Protein AF-M1ENN2-F1 (afdb_monomer_lite)

Secondary structure (DSSP, 8-state):
-HHHHHHHHHHHHHHHHHHHHHHHHHHHHHHHHH-S-TTHHHHHHHHHHHHHHHHHHHHS-HHHHHHHHHHHHHHGGGGHHHHTTTS-HHHHHHHHHHHHHTS-TTSSHHHHHHHHHHHHHSSSTTSHHHHHHHHHHHHHHHHHHTSTT-SS--HHHHHHHHHHHHHHHH-TTS---HHHHHHHHHHHHHHHHHHHHHHHHH-TT--

Sequence (207 aa):
DDSSKTELLFAALKALKYLFRFIIQSRVLYLRFYGQSEDGDEFNNSIRQLFLAFNMLMDRPLEEAVKIKGAALKYLPSIINDVKLVFDPVELSVLFCKFIQSIPDNQLVRQKLNCMTKIVESNLFRQSECRDVLLPLLIDQLSGQLDDNSSKPDHEASSQLLSNILEVLDRKDVGPTAMHIQLIMERLLRRINRNVIGMSRQSPHIV

Structure (mmCIF, N/CA/C/O backbone):
data_AF-M1ENN2-F1
#
_entry.id   AF-M1ENN2-F1
#
loop_
_atom_site.group_PDB
_atom_site.id
_atom_site.type_symbol
_atom_site.label_atom_id
_atom_site.label_alt_id
_atom_site.label_comp_id
_atom_site.label_asym_id
_atom_site.label_entity_id
_atom_site.label_seq_id
_atom_site.pdbx_PDB_ins_code
_atom_site.Cartn_x
_atom_site.Cartn_y
_atom_site.Cartn_z
_atom_site.occupancy
_atom_site.B_iso_or_equiv
_atom_site.auth_seq_id
_atom_site.auth_comp_id
_atom_site.auth_asym_id
_atom_site.auth_atom_id
_atom_site.pdbx_PDB_model_num
ATOM 1 N N . ASP A 1 1 ? -0.868 32.958 -0.496 1.00 61.09 1 ASP A N 1
ATOM 2 C CA . ASP A 1 1 ? -2.054 32.307 0.088 1.00 61.09 1 ASP A CA 1
ATOM 3 C C . ASP A 1 1 ? -2.202 30.822 -0.282 1.00 61.09 1 ASP A C 1
ATOM 5 O O . ASP A 1 1 ? -2.748 30.062 0.504 1.00 61.09 1 ASP A O 1
ATOM 9 N N . ASP A 1 2 ? -1.654 30.362 -1.418 1.00 64.75 2 ASP A N 1
ATOM 10 C CA . ASP A 1 2 ? -1.634 28.926 -1.785 1.00 64.75 2 ASP A CA 1
ATOM 11 C C . ASP A 1 2 ? -0.376 28.175 -1.277 1.00 64.75 2 ASP A C 1
ATOM 13 O O . ASP A 1 2 ? -0.419 27.008 -0.877 1.00 64.75 2 ASP A O 1
ATOM 17 N N . SER A 1 3 ? 0.752 28.893 -1.173 1.00 72.88 3 SER A N 1
ATOM 18 C CA . SER A 1 3 ? 2.000 28.376 -0.582 1.00 72.88 3 SER A CA 1
ATOM 19 C C . SER A 1 3 ? 1.834 27.998 0.895 1.00 72.88 3 SER A C 1
ATOM 21 O O . SER A 1 3 ? 2.294 26.942 1.318 1.00 72.88 3 SER A O 1
ATOM 23 N N . SER A 1 4 ? 1.112 28.813 1.674 1.00 80.38 4 SER A N 1
ATOM 24 C CA . SER A 1 4 ? 0.859 28.566 3.101 1.00 80.38 4 SER A CA 1
ATOM 25 C C . SER A 1 4 ? -0.003 27.320 3.327 1.00 80.38 4 SER A C 1
ATOM 27 O O . SER A 1 4 ? 0.280 26.525 4.221 1.00 80.38 4 SER A O 1
ATOM 29 N N . LYS A 1 5 ? -1.021 27.096 2.485 1.00 83.44 5 LYS A N 1
ATOM 30 C CA . LYS A 1 5 ? -1.861 25.885 2.529 1.00 83.44 5 LYS A CA 1
ATOM 31 C C . LYS A 1 5 ? -1.063 24.628 2.186 1.00 83.44 5 LYS A C 1
ATOM 33 O O . LYS A 1 5 ? -1.210 23.603 2.849 1.00 83.44 5 LYS A O 1
ATOM 38 N N . THR A 1 6 ? -0.176 24.717 1.198 1.00 84.19 6 THR A N 1
ATOM 39 C CA . THR A 1 6 ? 0.712 23.613 0.806 1.00 84.19 6 THR A CA 1
ATOM 40 C C . THR A 1 6 ? 1.711 23.268 1.916 1.00 84.19 6 THR A C 1
ATOM 42 O O . THR A 1 6 ? 1.951 22.095 2.207 1.00 84.19 6 THR A O 1
ATOM 45 N N . GLU A 1 7 ? 2.267 24.273 2.591 1.00 88.31 7 GLU A N 1
ATOM 46 C CA . GLU A 1 7 ? 3.142 24.078 3.752 1.00 88.31 7 GLU A CA 1
ATOM 47 C C . GLU A 1 7 ? 2.412 23.437 4.932 1.00 88.31 7 GLU A C 1
ATOM 49 O O . GLU A 1 7 ? 2.931 22.490 5.531 1.00 88.31 7 GLU A O 1
ATOM 54 N N . LEU A 1 8 ? 1.189 23.893 5.221 1.00 91.25 8 LEU A N 1
ATOM 55 C CA . LEU A 1 8 ? 0.337 23.308 6.253 1.00 91.25 8 LEU A CA 1
ATOM 56 C C . LEU A 1 8 ? 0.039 21.834 5.949 1.00 91.25 8 LEU A C 1
ATOM 58 O O . LEU A 1 8 ? 0.192 20.981 6.823 1.00 91.25 8 LEU A O 1
ATOM 62 N N . LEU A 1 9 ? -0.321 21.513 4.703 1.00 90.62 9 LEU A N 1
ATOM 63 C CA . LEU A 1 9 ? -0.579 20.139 4.276 1.00 90.62 9 LEU A CA 1
ATOM 64 C C . LEU A 1 9 ? 0.668 19.262 4.429 1.00 90.62 9 LEU A C 1
ATOM 66 O O . LEU A 1 9 ? 0.595 18.148 4.944 1.00 90.62 9 LEU A O 1
ATOM 70 N N . PHE A 1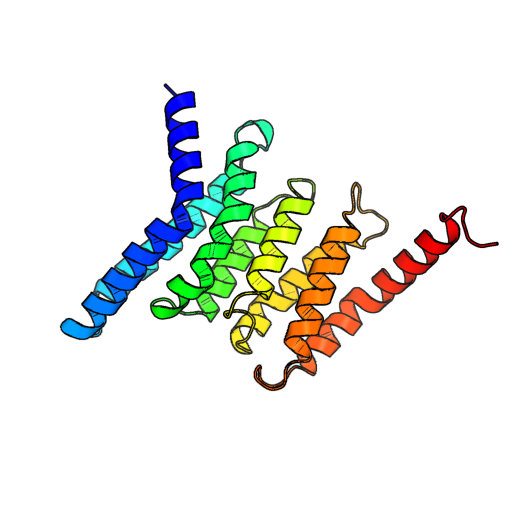 10 ? 1.837 19.767 4.040 1.00 92.62 10 PHE A N 1
ATOM 71 C CA . PHE A 1 10 ? 3.095 19.050 4.227 1.00 92.62 10 PHE A CA 1
ATOM 72 C C . PHE A 1 10 ? 3.404 18.791 5.710 1.00 92.62 10 PHE A C 1
ATOM 74 O O . PHE A 1 10 ? 3.862 17.701 6.064 1.00 92.62 10 PHE A O 1
ATOM 81 N N . ALA A 1 11 ? 3.143 19.766 6.585 1.00 94.19 11 ALA A N 1
ATOM 82 C CA . ALA A 1 11 ? 3.290 19.607 8.029 1.00 94.19 11 ALA A CA 1
ATOM 83 C C . ALA A 1 11 ? 2.299 18.574 8.593 1.00 94.19 11 ALA A C 1
ATOM 85 O O . ALA A 1 11 ? 2.702 17.708 9.372 1.00 94.19 11 ALA A O 1
ATOM 86 N N . ALA A 1 12 ? 1.043 18.596 8.138 1.00 94.06 12 ALA A N 1
ATOM 87 C CA . ALA A 1 12 ? 0.032 17.609 8.508 1.00 94.06 12 ALA A CA 1
ATOM 88 C C . ALA A 1 12 ? 0.446 16.188 8.092 1.00 94.06 12 ALA A C 1
ATOM 90 O O . ALA A 1 12 ? 0.377 15.268 8.903 1.00 94.06 12 ALA A O 1
ATOM 91 N N . LEU A 1 13 ? 0.976 16.007 6.875 1.00 95.81 13 LEU A N 1
ATOM 92 C CA . LEU A 1 13 ? 1.486 14.712 6.407 1.00 95.81 13 LEU A CA 1
ATOM 93 C C . LEU A 1 13 ? 2.676 14.220 7.237 1.00 95.81 13 LEU A C 1
ATOM 95 O O . LEU A 1 13 ? 2.743 13.044 7.583 1.00 95.81 13 LEU A O 1
ATOM 99 N N . LYS A 1 14 ? 3.596 15.108 7.625 1.00 95.12 14 LYS A N 1
ATOM 100 C CA . LYS A 1 14 ? 4.695 14.753 8.540 1.00 95.12 14 LYS A CA 1
ATOM 101 C C . LYS A 1 14 ? 4.195 14.319 9.916 1.00 95.12 14 LYS A C 1
ATOM 103 O O . LYS A 1 14 ? 4.787 13.433 10.530 1.00 95.12 14 LYS A O 1
ATOM 108 N N . ALA A 1 15 ? 3.126 14.947 10.398 1.00 96.56 15 ALA A N 1
ATOM 109 C CA . ALA A 1 15 ? 2.501 14.634 11.674 1.00 96.56 15 ALA A CA 1
ATOM 110 C C . ALA A 1 15 ? 1.516 13.455 11.596 1.00 96.56 15 ALA A C 1
ATOM 112 O O . ALA A 1 15 ? 1.018 13.027 12.636 1.00 96.56 15 ALA A O 1
ATOM 113 N N . LEU A 1 16 ? 1.260 12.905 10.401 1.00 95.25 16 LEU A N 1
ATOM 114 C CA . LEU A 1 16 ? 0.179 11.954 10.140 1.00 95.25 16 LEU A CA 1
ATOM 115 C C . LEU A 1 16 ? 0.210 10.753 11.088 1.00 95.25 16 LEU A C 1
ATOM 117 O O . LEU A 1 16 ? -0.819 10.411 11.655 1.00 95.25 16 LEU A O 1
ATOM 121 N N . LYS A 1 17 ? 1.397 10.188 11.346 1.00 93.81 17 LYS A N 1
ATOM 122 C CA . LYS A 1 17 ? 1.594 9.107 12.325 1.00 93.81 17 LYS A CA 1
ATOM 123 C C . LYS A 1 17 ? 1.036 9.458 13.707 1.00 93.81 17 LYS A C 1
ATOM 125 O O . LYS A 1 17 ? 0.370 8.646 14.334 1.00 93.81 17 LYS A O 1
ATOM 130 N N . TYR A 1 18 ? 1.332 10.657 14.202 1.00 95.81 18 TYR A N 1
ATOM 131 C CA . TYR A 1 18 ? 0.929 11.087 15.541 1.00 95.81 18 TYR A CA 1
ATOM 132 C C . TYR A 1 18 ? -0.554 11.445 15.594 1.00 95.81 18 TYR A C 1
ATOM 134 O O . TYR A 1 18 ? -1.233 11.065 16.546 1.00 95.81 18 TYR A O 1
ATOM 142 N N . LEU A 1 19 ? -1.057 12.113 14.551 1.00 95.88 19 LEU A N 1
ATOM 143 C CA . LEU A 1 19 ? -2.477 12.430 14.411 1.00 95.88 19 LEU A CA 1
ATOM 144 C C . LEU A 1 19 ? -3.312 11.150 14.403 1.00 95.88 19 LEU A C 1
ATOM 146 O O . LEU A 1 19 ? -4.242 11.018 15.193 1.00 95.88 19 LEU A O 1
ATOM 150 N N . PHE A 1 20 ? -2.932 10.173 13.580 1.00 96.19 20 PHE A N 1
ATOM 151 C CA . PHE A 1 20 ? -3.625 8.893 13.520 1.00 96.19 20 PHE A CA 1
ATOM 152 C C . PHE A 1 20 ? -3.508 8.116 14.814 1.00 96.19 20 PHE A C 1
ATOM 154 O O . PHE A 1 20 ? -4.519 7.632 15.307 1.00 96.19 20 PHE A O 1
ATOM 161 N N . ARG A 1 21 ? -2.325 8.061 15.430 1.00 94.88 21 ARG A N 1
ATOM 162 C CA . ARG A 1 21 ? -2.191 7.423 16.738 1.00 94.88 21 ARG A CA 1
ATOM 163 C C . ARG A 1 21 ? -3.178 8.009 17.748 1.00 94.88 21 ARG A C 1
ATOM 165 O O . ARG A 1 21 ? -3.818 7.251 18.462 1.00 94.88 21 ARG A O 1
ATOM 172 N N . PHE A 1 22 ? -3.360 9.326 17.784 1.00 96.38 22 PHE A N 1
ATOM 173 C CA . PHE A 1 22 ? -4.362 9.946 18.651 1.00 96.38 22 PHE A CA 1
ATOM 174 C C . PHE A 1 22 ? -5.804 9.574 18.255 1.00 96.38 22 PHE A C 1
ATOM 176 O O . PHE A 1 22 ? -6.564 9.105 19.102 1.00 96.38 22 PHE A O 1
ATOM 183 N N . ILE A 1 23 ? -6.168 9.724 16.974 1.00 95.88 23 ILE A N 1
ATOM 184 C CA . ILE A 1 23 ? -7.516 9.430 16.448 1.00 95.88 23 ILE A CA 1
ATOM 185 C C . ILE A 1 23 ? -7.916 7.975 16.729 1.00 95.88 23 ILE A C 1
ATOM 187 O O . ILE A 1 23 ? -9.001 7.715 17.247 1.00 95.88 23 ILE A O 1
ATOM 191 N N . ILE A 1 24 ? -7.025 7.026 16.435 1.00 95.94 24 ILE A N 1
ATOM 192 C CA . ILE A 1 24 ? -7.269 5.598 16.634 1.00 95.94 24 ILE A CA 1
ATOM 193 C C . ILE A 1 24 ? -7.406 5.273 18.120 1.00 95.94 24 ILE A C 1
ATOM 195 O O . ILE A 1 24 ? -8.344 4.578 18.496 1.00 95.94 24 ILE A O 1
ATOM 199 N N . GLN A 1 25 ? -6.520 5.778 18.983 1.00 94.75 25 GLN A N 1
ATOM 200 C CA . GLN A 1 25 ? -6.612 5.498 20.421 1.00 94.75 25 GLN A CA 1
ATOM 201 C C . GLN A 1 25 ? -7.898 6.070 21.030 1.00 94.75 25 GLN A C 1
ATOM 203 O O . GLN A 1 25 ? -8.533 5.405 21.847 1.00 94.75 25 GLN A O 1
ATOM 208 N N . SER A 1 26 ? -8.328 7.251 20.577 1.00 94.12 26 SER A N 1
ATOM 209 C CA . SER A 1 26 ? -9.632 7.814 20.940 1.00 94.12 26 SER A CA 1
ATOM 210 C C . SER A 1 26 ? -10.780 6.888 20.519 1.00 94.12 26 SER A C 1
ATOM 212 O O . SER A 1 26 ? -11.647 6.566 21.333 1.00 94.12 26 SER A O 1
ATOM 214 N N . ARG A 1 27 ? -10.750 6.364 19.285 1.00 93.25 27 ARG A N 1
ATOM 215 C CA . ARG A 1 27 ? -11.771 5.427 18.789 1.00 93.25 27 ARG A CA 1
ATOM 216 C C . ARG A 1 27 ? -11.788 4.105 19.559 1.00 93.25 27 ARG A C 1
ATOM 218 O O . ARG A 1 27 ? -12.865 3.638 19.918 1.00 93.25 27 ARG A O 1
ATOM 225 N N . VAL A 1 28 ? -10.624 3.519 19.844 1.00 92.12 28 VAL A N 1
ATOM 226 C CA . VAL A 1 28 ? -10.505 2.295 20.659 1.00 92.12 28 VAL A CA 1
ATOM 227 C C . VAL A 1 28 ? -11.119 2.514 22.041 1.00 92.12 28 VAL A C 1
ATOM 229 O O . VAL A 1 28 ? -11.877 1.673 22.523 1.00 92.12 28 VAL A O 1
ATOM 232 N N . LEU A 1 29 ? -10.822 3.653 22.672 1.00 92.06 29 LEU A N 1
ATOM 233 C CA . LEU A 1 29 ? -11.363 3.991 23.984 1.00 92.06 29 LEU A CA 1
ATOM 234 C C . LEU A 1 29 ? -12.885 4.166 23.938 1.00 92.06 29 LEU A C 1
ATOM 236 O O . LEU A 1 29 ? -13.583 3.623 24.790 1.00 92.06 29 LEU A O 1
ATOM 240 N N . TYR A 1 30 ? -13.397 4.869 22.928 1.00 90.38 30 TYR A N 1
ATOM 241 C CA . TYR A 1 30 ? -14.832 5.041 22.713 1.00 90.38 30 TYR A CA 1
ATOM 242 C C . TYR A 1 30 ? -15.550 3.688 22.584 1.00 90.38 30 TYR A C 1
ATOM 244 O O . TYR A 1 30 ? -16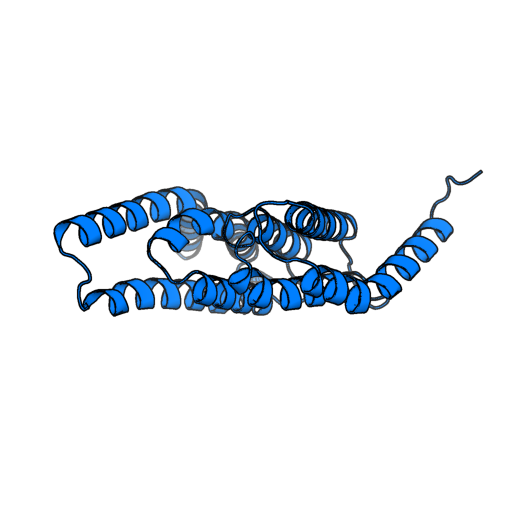.496 3.428 23.325 1.00 90.38 30 TYR A O 1
ATOM 252 N N . LEU A 1 31 ? -15.053 2.789 21.726 1.00 88.44 31 LEU A N 1
ATOM 253 C CA . LEU A 1 31 ? -15.632 1.451 21.540 1.00 88.44 31 LEU A CA 1
ATOM 254 C C . LEU A 1 31 ? -15.607 0.622 22.831 1.00 88.44 31 LEU A C 1
ATOM 256 O O . LEU A 1 31 ? -16.529 -0.148 23.092 1.00 88.44 31 LEU A O 1
ATOM 260 N N . ARG A 1 32 ? -14.575 0.794 23.666 1.00 88.56 32 ARG A N 1
ATOM 261 C CA . ARG A 1 32 ? -14.468 0.105 24.957 1.00 88.56 32 ARG A CA 1
ATOM 262 C C . ARG A 1 32 ? -15.547 0.533 25.955 1.00 88.56 32 ARG A C 1
ATOM 264 O O . ARG A 1 32 ? -15.959 -0.297 26.759 1.00 88.56 32 ARG A O 1
ATOM 271 N N . PHE A 1 33 ? -15.970 1.797 25.937 1.00 86.44 33 PHE A N 1
ATOM 272 C CA . PHE A 1 33 ? -16.968 2.319 26.879 1.00 86.44 33 PHE A CA 1
ATOM 273 C C . PHE A 1 33 ? -18.405 2.235 26.361 1.00 86.44 33 PHE A C 1
ATOM 275 O O . PHE A 1 33 ? -19.306 1.981 27.155 1.00 86.44 33 PHE A O 1
ATOM 282 N N . TYR A 1 34 ? -18.620 2.436 25.059 1.00 83.31 34 TYR A N 1
ATOM 283 C CA . TYR A 1 34 ? -19.958 2.553 24.466 1.00 83.31 34 TYR A CA 1
ATOM 284 C C . TYR A 1 34 ? -20.368 1.347 23.604 1.00 83.31 34 TYR A C 1
ATOM 286 O O . TYR A 1 34 ? -21.513 1.274 23.169 1.00 83.31 34 TYR A O 1
ATOM 294 N N . GLY A 1 35 ? -19.474 0.374 23.386 1.00 77.25 35 GLY A N 1
ATOM 295 C CA . GLY A 1 35 ? -19.734 -0.795 22.540 1.00 77.25 35 GLY A CA 1
ATOM 296 C C . GLY A 1 35 ? -19.649 -0.488 21.040 1.00 77.25 35 GLY A C 1
ATOM 297 O O . GLY A 1 35 ? -19.111 0.540 20.626 1.00 77.25 35 GLY A O 1
ATOM 298 N N . GLN A 1 36 ? -20.150 -1.407 20.206 1.00 68.00 36 GLN A N 1
ATOM 299 C CA . GLN A 1 36 ? -20.303 -1.161 18.769 1.00 68.00 36 GLN A CA 1
ATOM 300 C C . GLN A 1 36 ? -21.469 -0.184 18.561 1.00 68.00 36 GLN A C 1
ATOM 302 O O . GLN A 1 36 ? -22.627 -0.586 18.628 1.00 68.00 36 GLN A O 1
ATOM 307 N N . SER A 1 37 ? -21.163 1.100 18.364 1.00 63.97 37 SER A N 1
ATOM 308 C CA . SER A 1 37 ? -22.168 2.109 18.010 1.00 63.97 37 SER A CA 1
ATOM 309 C C . SER A 1 37 ? -22.571 2.009 16.535 1.00 63.97 37 SER A C 1
ATOM 311 O O . SER A 1 37 ? -21.775 1.559 15.704 1.00 63.97 37 SER A O 1
ATOM 313 N N . GLU A 1 38 ? -23.776 2.482 16.197 1.00 62.47 38 GLU A N 1
ATOM 314 C CA . GLU A 1 38 ? -24.224 2.667 14.803 1.00 62.47 38 GLU A CA 1
ATOM 315 C C . GLU A 1 38 ? -23.262 3.589 14.018 1.00 62.47 38 GLU A C 1
ATOM 317 O O . GLU A 1 38 ? -23.018 3.377 12.831 1.00 62.47 38 GLU A O 1
ATOM 322 N N . ASP A 1 39 ? -22.585 4.519 14.705 1.00 66.31 39 ASP A N 1
ATOM 323 C CA . ASP A 1 39 ? -21.577 5.432 14.136 1.00 66.31 39 ASP A CA 1
ATOM 324 C C . ASP A 1 39 ? -20.282 4.734 13.667 1.00 66.31 39 ASP A C 1
ATOM 326 O O . ASP A 1 39 ? -19.350 5.384 13.181 1.00 66.31 39 ASP A O 1
ATOM 330 N N . GLY A 1 40 ? -20.168 3.408 13.832 1.00 68.88 40 GLY A N 1
ATOM 331 C CA . GLY A 1 40 ? -19.110 2.606 13.209 1.00 68.88 40 GLY A CA 1
ATOM 332 C C . GLY A 1 40 ? -18.972 2.875 11.717 1.00 68.88 40 GLY A C 1
ATOM 333 O O . GLY A 1 40 ? -17.850 3.006 11.220 1.00 68.88 40 GLY A O 1
ATOM 334 N N . ASP A 1 41 ? -20.097 3.057 11.034 1.00 79.94 41 ASP A N 1
ATOM 335 C CA . ASP A 1 41 ? -20.101 3.340 9.606 1.00 79.94 41 ASP A CA 1
ATOM 336 C C . ASP A 1 41 ? -19.590 4.744 9.269 1.00 79.94 41 ASP A C 1
ATOM 338 O O . ASP A 1 41 ? -18.872 4.900 8.282 1.00 79.94 41 ASP A O 1
ATOM 342 N N . GLU A 1 42 ? -19.853 5.756 10.101 1.00 90.75 42 GLU A N 1
ATOM 343 C CA . GLU A 1 42 ? -19.388 7.126 9.850 1.00 90.75 42 GLU A CA 1
ATOM 344 C C . GLU A 1 42 ? -17.871 7.262 10.042 1.00 90.75 42 GLU A C 1
ATOM 346 O O . GLU A 1 42 ? -17.177 7.857 9.205 1.00 90.75 42 GLU A O 1
ATOM 351 N N . PHE A 1 43 ? -17.326 6.654 11.103 1.00 92.00 43 PHE A N 1
ATOM 352 C CA . PHE A 1 43 ? -15.877 6.621 11.315 1.00 92.00 43 PHE A CA 1
ATOM 353 C C . PHE A 1 43 ? -15.176 5.897 10.160 1.00 92.00 43 PHE A C 1
ATOM 355 O O . PHE A 1 43 ? -14.222 6.419 9.576 1.00 92.00 43 PHE A O 1
ATOM 362 N N . ASN A 1 44 ? -15.682 4.720 9.783 1.00 93.38 44 ASN A N 1
ATOM 363 C CA . ASN A 1 44 ? -15.129 3.952 8.674 1.00 93.38 44 ASN A CA 1
ATOM 364 C C . ASN A 1 44 ? -15.255 4.716 7.348 1.00 93.38 44 ASN A C 1
ATOM 366 O O . ASN A 1 44 ? -14.303 4.764 6.568 1.00 93.38 44 ASN A O 1
ATOM 370 N N . ASN A 1 45 ? -16.381 5.391 7.106 1.00 95.50 45 ASN A N 1
ATOM 371 C CA . ASN A 1 45 ? -16.553 6.248 5.939 1.00 95.50 45 ASN A CA 1
ATOM 372 C C . ASN A 1 45 ? -15.541 7.402 5.924 1.00 95.50 45 ASN A C 1
ATOM 374 O O . ASN A 1 45 ? -14.963 7.677 4.879 1.00 95.50 45 ASN A O 1
ATOM 378 N N . SER A 1 46 ? -15.231 8.016 7.066 1.00 96.50 46 SER A N 1
ATOM 379 C CA . SER A 1 46 ? -14.207 9.068 7.150 1.00 96.50 46 SER A CA 1
ATOM 380 C C . SER A 1 46 ? -12.817 8.566 6.739 1.00 96.50 46 SER A C 1
ATOM 382 O O . SER A 1 46 ? -12.099 9.251 6.007 1.00 96.50 46 SER A O 1
ATOM 384 N N . ILE A 1 47 ? -12.448 7.340 7.135 1.00 96.75 47 ILE A N 1
ATOM 385 C CA . ILE A 1 47 ? -11.209 6.691 6.675 1.00 96.75 47 ILE A CA 1
ATOM 386 C C . ILE A 1 47 ? -11.248 6.460 5.159 1.00 96.75 47 ILE A C 1
ATOM 388 O O . ILE A 1 47 ? -10.290 6.802 4.463 1.00 96.75 47 ILE A O 1
ATOM 392 N N . ARG A 1 48 ? -12.362 5.948 4.620 1.00 97.75 48 ARG A N 1
ATOM 393 C CA . ARG A 1 48 ? -12.535 5.747 3.169 1.00 97.75 48 ARG A CA 1
ATOM 394 C C . ARG A 1 48 ? -12.397 7.059 2.398 1.00 97.75 48 ARG A C 1
ATOM 396 O O . ARG A 1 48 ? -11.651 7.110 1.422 1.00 97.75 48 ARG A O 1
ATOM 403 N N . GLN A 1 49 ? -13.053 8.126 2.855 1.00 97.94 49 GLN A N 1
ATOM 404 C CA . GLN A 1 49 ? -12.971 9.454 2.242 1.00 97.94 49 GLN A CA 1
ATOM 405 C C . GLN A 1 49 ? -11.549 10.016 2.273 1.00 97.94 49 GLN A C 1
ATOM 407 O O . GLN A 1 49 ? -11.112 10.625 1.298 1.00 97.94 49 GLN A O 1
ATOM 412 N N . LEU A 1 50 ? -10.784 9.761 3.339 1.00 97.00 50 LEU A N 1
ATOM 413 C CA . LEU A 1 50 ? -9.379 10.156 3.382 1.00 97.00 50 LEU A CA 1
ATOM 414 C C . LEU A 1 50 ? -8.556 9.457 2.290 1.00 97.00 50 LEU A C 1
ATOM 416 O O . LEU A 1 50 ? -7.784 10.117 1.593 1.00 97.00 50 LEU A O 1
ATOM 420 N N . PHE A 1 51 ? -8.720 8.144 2.112 1.00 98.12 51 PHE A N 1
ATOM 421 C CA . PHE A 1 51 ? -8.039 7.422 1.032 1.00 98.12 51 PHE A CA 1
ATOM 422 C C . PHE A 1 51 ? -8.483 7.914 -0.348 1.00 98.12 51 PHE A C 1
ATOM 424 O O . PHE A 1 51 ? -7.641 8.096 -1.222 1.00 98.12 51 PHE A O 1
ATOM 431 N N . LEU A 1 52 ? -9.770 8.218 -0.539 1.00 97.62 52 LEU A N 1
ATOM 432 C CA . LEU A 1 52 ? -10.247 8.841 -1.777 1.00 97.62 52 LEU A CA 1
ATOM 433 C C . LEU A 1 52 ? -9.571 10.195 -2.027 1.00 97.62 52 LEU A C 1
ATOM 435 O O . LEU A 1 52 ? -9.112 10.444 -3.140 1.00 97.62 52 LEU A O 1
ATOM 439 N N . ALA A 1 53 ? -9.424 11.039 -1.004 1.00 96.75 53 ALA A N 1
ATOM 440 C CA . ALA A 1 53 ? -8.720 12.314 -1.127 1.00 96.75 53 ALA A CA 1
ATOM 441 C C . ALA A 1 53 ? -7.238 12.129 -1.508 1.00 96.75 53 ALA A C 1
ATOM 443 O O . ALA A 1 53 ? -6.714 12.887 -2.325 1.00 96.75 53 ALA A O 1
ATOM 444 N N . PHE A 1 54 ? -6.569 11.101 -0.974 1.00 96.88 54 PHE A N 1
ATOM 445 C CA . PHE A 1 54 ? -5.213 10.737 -1.390 1.00 96.88 54 PHE A CA 1
ATOM 446 C C . PHE A 1 54 ? -5.148 10.260 -2.843 1.00 96.88 54 PHE A C 1
ATOM 448 O O . PHE A 1 54 ? -4.233 10.663 -3.558 1.00 96.88 54 PHE A O 1
ATOM 455 N N . ASN A 1 55 ? -6.114 9.464 -3.299 1.00 96.38 55 ASN A N 1
ATOM 456 C CA . ASN A 1 55 ? -6.167 9.011 -4.691 1.00 96.38 55 ASN A CA 1
ATOM 457 C C . ASN A 1 55 ? -6.335 10.205 -5.641 1.00 96.38 55 ASN A C 1
ATOM 459 O O . ASN A 1 55 ? -5.578 10.349 -6.596 1.00 96.38 55 ASN A O 1
ATOM 463 N N . MET A 1 56 ? -7.255 11.121 -5.316 1.00 94.19 56 MET A N 1
ATOM 464 C CA . MET A 1 56 ? -7.457 12.359 -6.076 1.00 94.19 56 MET A CA 1
ATOM 465 C C . MET A 1 56 ? -6.217 13.258 -6.073 1.00 94.19 56 MET A C 1
ATOM 467 O O . MET A 1 56 ? -5.967 13.959 -7.047 1.00 94.19 56 MET A O 1
ATOM 471 N N . LEU A 1 57 ? -5.433 13.267 -4.989 1.00 93.12 57 LEU A N 1
ATOM 472 C CA . LEU A 1 57 ? -4.150 13.971 -4.938 1.00 93.12 57 LEU A CA 1
ATOM 473 C C . LEU A 1 57 ? -3.124 13.322 -5.878 1.00 93.12 57 LEU A C 1
ATOM 475 O O . LEU A 1 57 ? -2.390 14.046 -6.547 1.00 93.12 57 LEU A O 1
ATOM 479 N N . MET A 1 58 ? -3.047 11.989 -5.915 1.00 93.44 58 MET A N 1
ATOM 480 C CA . MET A 1 58 ? -2.073 11.259 -6.735 1.00 93.44 58 MET A CA 1
ATOM 481 C C . MET A 1 58 ? -2.355 11.345 -8.233 1.00 93.44 58 MET A C 1
ATOM 483 O O . MET A 1 58 ? -1.393 11.392 -8.999 1.00 93.44 58 MET A O 1
ATOM 487 N N . ASP A 1 59 ? -3.620 11.479 -8.624 1.00 89.25 59 ASP A N 1
ATOM 488 C CA . ASP A 1 59 ? -4.058 11.574 -10.022 1.00 89.25 59 ASP A CA 1
ATOM 489 C C . ASP A 1 59 ? -3.764 12.940 -10.687 1.00 89.25 59 ASP A C 1
ATOM 491 O O . ASP A 1 59 ? -3.715 13.055 -11.908 1.00 89.25 59 ASP A O 1
ATOM 495 N N . ARG A 1 60 ? -3.501 14.000 -9.905 1.00 87.25 60 ARG A N 1
ATOM 496 C CA . ARG A 1 60 ? -3.180 15.341 -10.451 1.00 87.25 60 ARG A CA 1
ATOM 497 C C . ARG A 1 60 ? -1.889 15.352 -11.289 1.00 87.25 60 ARG A C 1
ATOM 499 O O . ARG A 1 60 ? -1.051 14.470 -11.113 1.00 87.25 60 ARG A O 1
ATOM 506 N N . PRO A 1 61 ? -1.624 16.365 -12.129 1.00 85.44 61 PRO A N 1
ATOM 507 C CA . PRO A 1 61 ? -0.305 16.549 -12.738 1.00 85.44 61 PRO A CA 1
ATOM 508 C C . PRO A 1 61 ? 0.827 16.573 -11.696 1.00 85.44 61 PRO A C 1
ATOM 510 O O . PRO A 1 61 ? 0.643 16.996 -10.550 1.00 85.44 61 PRO A O 1
ATOM 513 N N . LEU A 1 62 ? 2.008 16.063 -12.060 1.00 80.94 62 LEU A N 1
ATOM 514 C CA . LEU A 1 62 ? 3.118 15.904 -11.114 1.00 80.94 62 LEU A CA 1
ATOM 515 C C . LEU A 1 62 ? 3.609 17.266 -10.620 1.00 80.94 62 LEU A C 1
ATOM 517 O O . LEU A 1 62 ? 3.795 17.459 -9.417 1.00 80.94 62 LEU A O 1
ATOM 521 N N . GLU A 1 63 ? 3.771 18.200 -11.551 1.00 82.94 63 GLU A N 1
ATOM 522 C CA . GLU A 1 63 ? 4.309 19.548 -11.376 1.00 82.94 63 GLU A CA 1
ATOM 523 C C . GLU A 1 63 ? 3.546 20.347 -10.313 1.00 82.94 63 GLU A C 1
ATOM 525 O O . GLU A 1 63 ? 4.147 21.133 -9.584 1.00 82.94 63 GLU A O 1
ATOM 530 N N . GLU A 1 64 ? 2.245 20.094 -10.166 1.00 79.00 64 GLU A N 1
ATOM 531 C CA . GLU A 1 64 ? 1.378 20.798 -9.220 1.00 79.00 64 GLU A CA 1
ATOM 532 C C . GLU A 1 64 ? 1.630 20.405 -7.757 1.00 79.00 64 GLU A C 1
ATOM 534 O O . GLU A 1 64 ? 1.363 21.191 -6.848 1.00 79.00 64 GLU A O 1
ATOM 539 N N . ALA A 1 65 ? 2.121 19.187 -7.493 1.00 84.31 65 ALA A N 1
ATOM 540 C CA . ALA A 1 65 ? 2.110 18.633 -6.137 1.00 84.31 65 ALA A CA 1
ATOM 541 C C . ALA A 1 65 ? 3.276 17.688 -5.794 1.00 84.31 65 ALA A C 1
ATOM 543 O O . ALA A 1 65 ? 3.176 16.957 -4.807 1.00 84.31 65 ALA A O 1
ATOM 544 N N . VAL A 1 66 ? 4.396 17.706 -6.535 1.00 90.62 66 VAL A N 1
ATOM 545 C CA . VAL A 1 66 ? 5.547 16.781 -6.364 1.00 90.62 66 VAL A CA 1
ATOM 546 C C . VAL A 1 66 ? 5.901 16.526 -4.895 1.00 90.62 66 VAL A C 1
ATOM 548 O O . VAL A 1 66 ? 5.959 15.382 -4.436 1.00 90.62 66 VAL A O 1
ATOM 551 N N . LYS A 1 67 ? 6.119 17.606 -4.133 1.00 91.56 67 LYS A N 1
ATOM 552 C CA . LYS A 1 67 ? 6.551 17.547 -2.730 1.00 91.56 67 LYS A CA 1
ATOM 553 C C . LYS A 1 67 ? 5.495 16.906 -1.828 1.00 91.56 67 LYS A C 1
ATOM 555 O O . LYS A 1 67 ? 5.841 16.137 -0.932 1.00 91.56 67 LYS A O 1
ATOM 560 N N . ILE A 1 68 ? 4.222 17.214 -2.062 1.00 93.31 68 ILE A N 1
ATOM 561 C CA . ILE A 1 68 ? 3.095 16.708 -1.273 1.00 93.31 68 ILE A CA 1
ATOM 562 C C . ILE A 1 68 ? 2.818 15.246 -1.608 1.00 93.31 68 ILE A C 1
ATOM 564 O O . ILE A 1 68 ? 2.698 14.437 -0.691 1.00 93.31 68 ILE A O 1
ATOM 568 N N . LYS A 1 69 ? 2.813 14.875 -2.893 1.00 94.81 69 LYS A N 1
ATOM 569 C CA . LYS A 1 69 ? 2.686 13.477 -3.325 1.00 94.81 69 LYS A CA 1
ATOM 570 C C . LYS A 1 69 ? 3.806 12.610 -2.748 1.00 94.81 69 LYS A C 1
ATOM 572 O O . LYS A 1 69 ? 3.548 11.568 -2.149 1.00 94.81 69 LYS A O 1
ATOM 577 N N . GLY A 1 70 ? 5.056 13.076 -2.827 1.00 95.56 70 GLY A N 1
ATOM 578 C CA . GLY A 1 70 ? 6.192 12.379 -2.218 1.00 95.56 70 GLY A CA 1
ATOM 579 C C . GLY A 1 70 ? 6.052 12.218 -0.698 1.00 95.56 70 GLY A C 1
ATOM 580 O O . GLY A 1 70 ? 6.372 11.162 -0.153 1.00 95.56 70 GLY A O 1
ATOM 581 N N . ALA A 1 71 ? 5.532 13.235 -0.003 1.00 96.00 71 ALA A N 1
ATOM 582 C CA . ALA A 1 71 ? 5.257 13.159 1.431 1.00 96.00 71 ALA A CA 1
ATOM 583 C C . ALA A 1 71 ? 4.131 12.171 1.758 1.00 96.00 71 ALA A C 1
ATOM 585 O O . ALA A 1 71 ? 4.271 11.388 2.694 1.00 96.00 71 ALA A O 1
ATOM 586 N N . ALA A 1 72 ? 3.050 12.164 0.980 1.00 97.00 72 ALA A N 1
ATOM 587 C CA . ALA A 1 72 ? 1.948 11.227 1.153 1.00 97.00 72 ALA A CA 1
ATOM 588 C C . ALA A 1 72 ? 2.434 9.774 1.026 1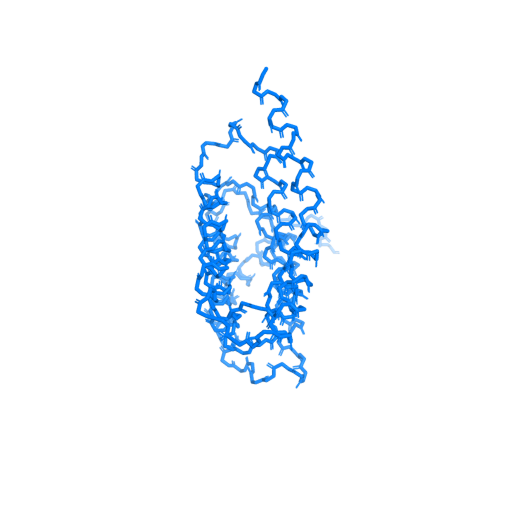.00 97.00 72 ALA A C 1
ATOM 590 O O . ALA A 1 72 ? 2.194 8.981 1.931 1.00 97.00 72 ALA A O 1
ATOM 591 N N . LEU A 1 73 ? 3.227 9.453 -0.005 1.00 97.31 73 LEU A N 1
ATOM 592 C CA . LEU A 1 73 ? 3.828 8.119 -0.163 1.00 97.31 73 LEU A CA 1
ATOM 593 C C . LEU A 1 73 ? 4.748 7.731 0.995 1.00 97.31 73 LEU A C 1
ATOM 595 O O . LEU A 1 73 ? 4.800 6.571 1.394 1.00 97.31 73 LEU A O 1
ATOM 599 N N . LYS A 1 74 ? 5.477 8.701 1.549 1.00 97.50 74 LYS A N 1
ATOM 600 C CA . LYS A 1 74 ? 6.399 8.463 2.660 1.00 97.50 74 LYS A CA 1
ATOM 601 C C . LYS A 1 74 ? 5.678 8.228 3.987 1.00 97.50 74 LYS A C 1
ATOM 603 O O . LYS A 1 74 ? 6.115 7.389 4.773 1.00 97.50 74 LYS A O 1
ATOM 608 N N . TYR A 1 75 ? 4.639 9.008 4.277 1.00 97.81 75 TYR A N 1
ATOM 609 C CA . TYR A 1 75 ? 4.041 9.061 5.611 1.00 97.81 75 TYR A CA 1
ATOM 610 C C . TYR A 1 75 ? 2.747 8.256 5.736 1.00 97.81 75 TYR A C 1
ATOM 612 O O . TYR A 1 75 ? 2.473 7.763 6.829 1.00 97.81 75 TYR A O 1
ATOM 620 N N . LEU A 1 76 ? 1.984 8.049 4.659 1.00 98.00 76 LEU A N 1
ATOM 621 C CA . LEU A 1 76 ? 0.730 7.292 4.721 1.00 98.00 76 LEU A CA 1
ATOM 622 C C . LEU A 1 76 ? 0.921 5.835 5.182 1.00 98.00 76 LEU A C 1
ATOM 624 O O . LEU A 1 76 ? 0.171 5.404 6.046 1.00 98.00 76 LEU A O 1
ATOM 628 N N . PRO A 1 77 ? 1.946 5.072 4.765 1.00 97.88 77 PRO A N 1
ATOM 629 C CA . PRO A 1 77 ? 2.123 3.708 5.276 1.00 97.88 77 PRO A CA 1
ATOM 630 C C . PRO A 1 77 ? 2.352 3.625 6.793 1.00 97.88 77 PRO A C 1
ATOM 632 O O . PRO A 1 77 ? 2.136 2.583 7.407 1.00 97.88 77 PRO A O 1
ATOM 635 N N . SER A 1 78 ? 2.775 4.721 7.433 1.00 97.12 78 SER A N 1
ATOM 636 C CA . SER A 1 78 ? 3.087 4.720 8.866 1.00 97.12 78 SER A CA 1
ATOM 637 C C . SER A 1 78 ? 1.867 4.552 9.777 1.00 97.12 78 SER A C 1
ATOM 639 O O . SER A 1 78 ? 2.051 4.201 10.941 1.00 97.12 78 SER A O 1
ATOM 641 N N . ILE A 1 79 ? 0.648 4.766 9.263 1.00 97.62 79 ILE A N 1
ATOM 642 C CA . ILE A 1 79 ? -0.593 4.664 10.049 1.00 97.62 79 ILE A CA 1
ATOM 643 C C . ILE A 1 79 ? -1.217 3.265 10.018 1.00 97.62 79 ILE A C 1
ATOM 645 O O . ILE A 1 79 ? -2.130 2.996 10.791 1.00 97.62 79 ILE A O 1
ATOM 649 N N . ILE A 1 80 ? -0.736 2.365 9.150 1.00 98.00 80 ILE A N 1
ATOM 650 C CA . ILE A 1 80 ? -1.359 1.056 8.877 1.00 98.00 80 ILE A CA 1
ATOM 651 C C . ILE A 1 80 ? -1.621 0.261 10.158 1.00 98.00 80 ILE A C 1
ATOM 653 O O . ILE A 1 80 ? -2.722 -0.242 10.378 1.00 98.00 80 ILE A O 1
ATOM 657 N N . ASN A 1 81 ? -0.596 0.153 11.007 1.00 96.88 81 ASN A N 1
ATOM 658 C CA . ASN A 1 81 ? -0.658 -0.658 12.221 1.00 96.88 81 ASN A CA 1
ATOM 659 C C . ASN A 1 81 ? -1.641 -0.105 13.257 1.00 96.88 81 ASN A C 1
ATOM 661 O O . ASN A 1 81 ? -2.173 -0.894 14.032 1.00 96.88 81 ASN A O 1
ATOM 665 N N . ASP A 1 82 ? -1.867 1.210 13.263 1.00 96.31 82 ASP A N 1
ATOM 666 C CA . ASP A 1 82 ? -2.853 1.841 14.134 1.00 96.31 82 ASP A CA 1
ATOM 667 C C . ASP A 1 82 ? -4.258 1.674 13.533 1.00 96.31 82 ASP A C 1
ATOM 669 O O . ASP A 1 82 ? -5.156 1.169 14.198 1.00 96.31 82 ASP A O 1
ATOM 673 N N . VAL A 1 83 ? -4.453 2.016 12.253 1.00 96.75 83 VAL A N 1
ATOM 674 C CA . VAL A 1 83 ? -5.776 1.977 11.596 1.00 96.75 83 VAL A CA 1
ATOM 675 C C . VAL A 1 83 ? -6.411 0.590 11.662 1.00 96.75 83 VAL A C 1
ATOM 677 O O . VAL A 1 83 ? -7.594 0.478 11.978 1.00 96.75 83 VAL A O 1
ATOM 680 N N . LYS A 1 84 ? -5.630 -0.477 11.457 1.00 95.00 84 LYS A N 1
ATOM 681 C CA . LYS A 1 84 ? -6.149 -1.853 11.495 1.00 95.00 84 LYS A CA 1
ATOM 682 C C . LYS A 1 84 ? -6.718 -2.292 12.853 1.00 95.00 84 LYS A C 1
ATOM 684 O O . LYS A 1 84 ? -7.285 -3.372 12.945 1.00 95.00 84 LYS A O 1
ATOM 689 N N . LEU A 1 85 ? -6.514 -1.517 13.923 1.00 93.69 85 LEU A N 1
ATOM 690 C CA . LEU A 1 85 ? -7.085 -1.813 15.243 1.00 93.69 85 LEU A CA 1
ATOM 691 C C . LEU A 1 85 ? -8.589 -1.526 15.307 1.00 93.69 85 LEU A C 1
ATOM 693 O O . LEU A 1 85 ? -9.264 -2.041 16.192 1.00 93.69 85 LEU A O 1
ATOM 697 N N . VAL A 1 86 ? -9.098 -0.676 14.412 1.00 93.44 86 VAL A N 1
ATOM 698 C CA . VAL A 1 86 ? -10.489 -0.189 14.431 1.00 93.44 86 VAL A CA 1
ATOM 699 C C . VAL A 1 86 ? -11.154 -0.208 13.054 1.00 93.44 86 VAL A C 1
ATOM 701 O O . VAL A 1 86 ? -12.292 0.233 12.932 1.00 93.44 86 VAL A O 1
ATOM 704 N N . PHE A 1 87 ? -10.454 -0.686 12.026 1.00 95.00 87 PHE A N 1
ATOM 705 C CA . PHE A 1 87 ? -10.913 -0.732 10.641 1.00 95.00 87 PHE A CA 1
ATOM 706 C C . PHE A 1 87 ? -10.627 -2.115 10.049 1.00 95.00 87 PHE A C 1
ATOM 708 O O . PHE A 1 87 ? -9.623 -2.737 10.412 1.00 95.00 87 PHE A O 1
ATOM 715 N N . ASP A 1 88 ? -11.485 -2.582 9.140 1.00 96.19 88 ASP A N 1
ATOM 716 C CA . ASP A 1 88 ? -11.336 -3.901 8.526 1.00 96.19 88 ASP A CA 1
ATOM 717 C C . ASP A 1 88 ? -10.007 -4.003 7.746 1.00 96.19 88 ASP A C 1
ATOM 719 O O . ASP A 1 88 ? -9.731 -3.182 6.865 1.00 96.19 88 ASP A O 1
ATOM 723 N N . PRO A 1 89 ? -9.138 -4.975 8.067 1.00 97.88 89 PRO A N 1
ATOM 724 C CA . PRO A 1 89 ? -7.805 -5.036 7.481 1.00 97.88 89 PRO A CA 1
ATOM 725 C C . PRO A 1 89 ? -7.818 -5.448 5.996 1.00 97.88 89 PRO A C 1
ATOM 727 O O . PRO A 1 89 ? -6.950 -5.015 5.229 1.00 97.88 89 PRO A O 1
ATOM 730 N N . VAL A 1 90 ? -8.810 -6.225 5.550 1.00 98.38 90 VAL A N 1
ATOM 731 C CA . VAL A 1 90 ? -8.950 -6.606 4.136 1.00 98.38 90 VAL A CA 1
ATOM 732 C C . VAL A 1 90 ? -9.394 -5.392 3.321 1.00 98.38 90 VAL A C 1
ATOM 734 O O . VAL A 1 90 ? -8.807 -5.083 2.284 1.00 98.38 90 VAL A O 1
ATOM 737 N N . GLU A 1 91 ? -10.352 -4.622 3.823 1.00 98.31 91 GLU A N 1
ATOM 738 C CA . GLU A 1 91 ? -10.765 -3.364 3.219 1.00 98.31 91 GLU A CA 1
ATOM 739 C C . GLU A 1 91 ? -9.618 -2.344 3.205 1.00 98.31 91 GLU A C 1
ATOM 741 O O . GLU A 1 91 ? -9.378 -1.700 2.182 1.00 98.31 91 GLU A O 1
ATOM 746 N N . LEU A 1 92 ? -8.843 -2.239 4.290 1.00 98.56 92 LEU A N 1
ATOM 747 C CA . LEU A 1 92 ? -7.652 -1.387 4.327 1.00 98.56 92 LEU A CA 1
ATOM 748 C C . LEU A 1 92 ? -6.654 -1.776 3.229 1.00 98.56 92 LEU A C 1
ATOM 750 O O . LEU A 1 92 ? -6.085 -0.906 2.567 1.00 98.56 92 LEU A O 1
ATOM 754 N N . SER A 1 93 ? -6.479 -3.077 2.997 1.00 98.75 93 SER A N 1
ATOM 755 C CA . SER A 1 93 ? -5.643 -3.607 1.917 1.00 98.75 93 SER A CA 1
ATOM 756 C C . SER A 1 93 ? -6.143 -3.162 0.538 1.00 98.75 93 SER A C 1
ATOM 758 O O . SER A 1 93 ? -5.346 -2.715 -0.289 1.00 98.75 93 SER A O 1
ATOM 760 N N . VAL A 1 94 ? -7.460 -3.187 0.304 1.00 98.69 94 VAL A N 1
ATOM 761 C CA . VAL A 1 94 ? -8.083 -2.678 -0.933 1.00 98.69 94 VAL A CA 1
ATOM 762 C C . VAL A 1 94 ? -7.862 -1.171 -1.095 1.00 98.69 94 VAL A C 1
ATOM 764 O O . VAL A 1 94 ? -7.558 -0.709 -2.197 1.00 98.69 94 VAL A O 1
ATOM 767 N N . LEU A 1 95 ? -7.983 -0.389 -0.017 1.00 98.69 95 LEU A N 1
ATOM 768 C CA . LEU A 1 95 ? -7.746 1.058 -0.049 1.00 98.69 95 LEU A CA 1
ATOM 769 C C . LEU A 1 95 ? -6.296 1.389 -0.423 1.00 98.69 95 LEU A C 1
ATOM 771 O O . LEU A 1 95 ? -6.069 2.245 -1.280 1.00 98.69 95 LEU A O 1
ATOM 775 N N . PHE A 1 96 ? -5.320 0.672 0.141 1.00 98.62 96 PHE A N 1
ATOM 776 C CA . PHE A 1 96 ? -3.920 0.813 -0.262 1.00 98.62 96 PHE A CA 1
ATOM 777 C C . PHE A 1 96 ? -3.676 0.377 -1.705 1.00 98.62 96 PHE A C 1
ATOM 779 O O . PHE A 1 96 ? -2.891 1.027 -2.395 1.00 98.62 96 PHE A O 1
ATOM 786 N N . CYS A 1 97 ? -4.366 -0.658 -2.191 1.00 98.56 97 CYS A N 1
ATOM 787 C CA . CYS A 1 97 ? -4.247 -1.055 -3.590 1.00 98.56 97 CYS A CA 1
ATOM 788 C C . CYS A 1 97 ? -4.679 0.069 -4.534 1.00 98.56 97 CYS A C 1
ATOM 790 O O . CYS A 1 97 ? -3.909 0.472 -5.406 1.00 98.56 97 CYS A O 1
ATOM 792 N N . LYS A 1 98 ? -5.864 0.642 -4.293 1.00 98.31 98 LYS A N 1
ATOM 793 C CA . LYS A 1 98 ? -6.385 1.780 -5.065 1.00 98.31 98 LYS A CA 1
ATOM 794 C C . LYS A 1 98 ? -5.453 2.990 -4.997 1.00 98.31 98 LYS A C 1
ATOM 796 O O . LYS A 1 98 ? -5.217 3.639 -6.011 1.00 98.31 98 LYS A O 1
ATOM 801 N N . PHE A 1 99 ? -4.884 3.261 -3.823 1.00 98.31 99 PHE A N 1
ATOM 802 C CA . PHE A 1 99 ? -3.915 4.337 -3.638 1.00 98.31 99 PHE A CA 1
ATOM 803 C C . PHE A 1 99 ? -2.647 4.142 -4.469 1.00 98.31 99 PHE A C 1
ATOM 805 O O . PHE A 1 99 ? -2.250 5.049 -5.196 1.00 98.31 99 PHE A O 1
ATOM 812 N N . ILE A 1 100 ? -2.033 2.960 -4.429 1.00 97.62 100 ILE A N 1
ATOM 813 C CA . ILE A 1 100 ? -0.846 2.674 -5.246 1.00 97.62 100 ILE A CA 1
ATOM 814 C C . ILE A 1 100 ? -1.174 2.736 -6.746 1.00 97.62 100 ILE A C 1
ATOM 816 O O . ILE A 1 100 ? -0.385 3.277 -7.519 1.00 97.62 100 ILE A O 1
ATOM 820 N N . GLN A 1 101 ? -2.337 2.231 -7.162 1.00 96.12 101 GLN A N 1
ATOM 821 C CA . GLN A 1 101 ? -2.773 2.244 -8.563 1.00 96.12 101 GLN A CA 1
ATOM 822 C C . GLN A 1 101 ? -3.104 3.649 -9.081 1.00 96.12 101 GLN A C 1
ATOM 824 O O . GLN A 1 101 ? -2.959 3.897 -10.271 1.00 96.12 101 GLN A O 1
ATOM 829 N N . SER A 1 102 ? -3.488 4.582 -8.204 1.00 95.50 102 SER A N 1
ATOM 830 C CA . SER A 1 102 ? -3.742 5.981 -8.586 1.00 95.50 102 SER A CA 1
ATOM 831 C C . SER A 1 102 ? -2.483 6.770 -8.974 1.00 95.50 102 SER A C 1
ATOM 833 O O . SER A 1 102 ? -2.580 7.920 -9.389 1.00 95.50 102 SER A O 1
ATOM 835 N N . ILE A 1 103 ? -1.290 6.183 -8.822 1.00 93.38 103 ILE A N 1
ATOM 836 C CA . ILE A 1 103 ? -0.013 6.831 -9.136 1.00 93.38 103 ILE A CA 1
ATOM 837 C C . ILE A 1 103 ? 0.432 6.394 -10.538 1.00 93.38 103 ILE A C 1
ATOM 839 O O . ILE A 1 103 ? 0.711 5.200 -10.713 1.00 93.38 103 ILE A O 1
ATOM 843 N N . PRO A 1 104 ? 0.594 7.326 -11.497 1.00 89.62 104 PRO A N 1
ATOM 844 C CA . PRO A 1 104 ? 1.064 7.002 -12.843 1.00 89.62 104 PRO A CA 1
ATOM 845 C C . PRO A 1 104 ? 2.417 6.277 -12.835 1.00 89.62 104 PRO A C 1
ATOM 847 O O . PRO A 1 104 ? 3.315 6.632 -12.069 1.00 89.62 104 PRO A O 1
ATOM 850 N N . ASP A 1 105 ? 2.593 5.286 -13.712 1.00 84.25 105 ASP A N 1
ATOM 851 C CA . ASP A 1 105 ? 3.741 4.361 -13.674 1.00 84.25 105 ASP A CA 1
ATOM 852 C C . ASP A 1 105 ? 5.107 5.025 -13.900 1.00 84.25 105 ASP A C 1
ATOM 854 O O . ASP A 1 105 ? 6.135 4.522 -13.450 1.00 84.25 105 ASP A O 1
ATOM 858 N N . ASN A 1 106 ? 5.132 6.179 -14.566 1.00 83.19 106 ASN A N 1
ATOM 859 C CA . ASN A 1 106 ? 6.343 6.955 -14.829 1.00 83.19 106 ASN A CA 1
ATOM 860 C C . ASN A 1 106 ? 6.642 8.020 -13.755 1.00 83.19 106 ASN A C 1
ATOM 862 O O . ASN A 1 106 ? 7.607 8.775 -13.898 1.00 83.19 106 ASN A O 1
ATOM 866 N N . GLN A 1 107 ? 5.838 8.103 -12.690 1.00 89.50 107 GLN A N 1
ATOM 867 C CA . GLN A 1 107 ? 5.984 9.100 -11.633 1.00 89.50 107 GLN A CA 1
ATOM 868 C C . GLN A 1 107 ? 6.372 8.464 -10.305 1.00 89.50 107 GLN A C 1
ATOM 870 O O . GLN A 1 107 ? 5.858 7.421 -9.913 1.00 89.50 107 GLN A O 1
ATOM 875 N N . LEU A 1 108 ? 7.249 9.155 -9.567 1.00 92.12 108 LEU A N 1
ATOM 876 C CA . LEU A 1 108 ? 7.562 8.835 -8.169 1.00 92.12 108 LEU A CA 1
ATOM 877 C C . LEU A 1 108 ? 7.962 7.362 -7.952 1.00 92.12 108 LEU A C 1
ATOM 879 O O . LEU A 1 108 ? 7.714 6.819 -6.880 1.00 92.12 108 LEU A O 1
ATOM 883 N N . VAL A 1 109 ? 8.588 6.726 -8.952 1.00 93.56 109 VAL A N 1
ATOM 884 C CA . VAL A 1 109 ? 8.877 5.280 -8.994 1.00 93.56 109 VAL A CA 1
ATOM 885 C C . VAL A 1 109 ? 9.512 4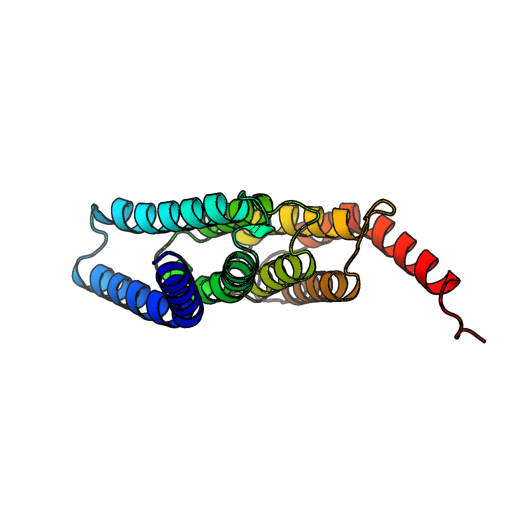.791 -7.690 1.00 93.56 109 VAL A C 1
ATOM 887 O O . VAL A 1 109 ? 8.972 3.909 -7.022 1.00 93.56 109 VAL A O 1
ATOM 890 N N . ARG A 1 110 ? 10.604 5.432 -7.254 1.00 95.25 110 ARG A N 1
ATOM 891 C CA . ARG A 1 110 ? 11.297 5.066 -6.011 1.00 95.25 110 ARG A CA 1
ATOM 892 C C . ARG A 1 110 ? 10.428 5.272 -4.769 1.00 95.25 110 ARG A C 1
ATOM 894 O O . ARG A 1 110 ? 10.439 4.447 -3.861 1.00 95.25 110 ARG A O 1
ATOM 901 N N . GLN A 1 111 ? 9.666 6.364 -4.697 1.00 96.44 111 GLN A N 1
ATOM 902 C CA . GLN A 1 111 ? 8.768 6.643 -3.572 1.00 96.44 111 GLN A CA 1
ATOM 903 C C . GLN A 1 111 ? 7.591 5.657 -3.526 1.00 96.44 111 GLN A C 1
ATOM 905 O O . GLN A 1 111 ? 7.211 5.238 -2.435 1.00 96.44 111 GLN A O 1
ATOM 910 N N . LYS A 1 112 ? 7.052 5.257 -4.684 1.00 96.94 112 LYS A N 1
ATOM 911 C CA . LYS A 1 112 ? 6.000 4.243 -4.834 1.00 96.94 112 LYS A CA 1
ATOM 912 C C . LYS A 1 112 ? 6.504 2.876 -4.368 1.00 96.94 112 LYS A C 1
ATOM 914 O O . LYS A 1 112 ? 5.861 2.258 -3.524 1.00 96.94 112 LYS A O 1
ATOM 919 N N . LEU A 1 113 ? 7.693 2.459 -4.816 1.00 97.62 113 LEU A N 1
ATOM 920 C CA . LEU A 1 113 ? 8.348 1.224 -4.363 1.00 97.62 113 LEU A CA 1
ATOM 921 C C . LEU A 1 113 ? 8.606 1.237 -2.851 1.00 97.62 113 LEU A C 1
ATOM 923 O O . LEU A 1 113 ? 8.205 0.311 -2.157 1.00 97.62 113 LEU A O 1
ATOM 927 N N . ASN A 1 114 ? 9.158 2.324 -2.309 1.00 98.19 114 ASN A N 1
ATOM 928 C CA . ASN A 1 114 ? 9.381 2.454 -0.866 1.00 98.19 114 ASN A CA 1
ATOM 929 C C . ASN A 1 114 ? 8.079 2.436 -0.049 1.00 98.19 114 ASN A C 1
ATOM 931 O O . ASN A 1 114 ? 8.048 1.876 1.046 1.00 98.19 114 ASN A O 1
ATOM 935 N N . CYS A 1 115 ? 7.005 3.040 -0.564 1.00 98.44 115 CYS A N 1
ATOM 936 C CA . CYS A 1 115 ? 5.678 2.989 0.046 1.00 98.44 115 CYS A CA 1
ATOM 937 C C . CYS A 1 115 ? 5.178 1.539 0.137 1.00 98.44 115 CYS A C 1
ATOM 939 O O . CYS A 1 115 ? 4.804 1.082 1.218 1.00 98.44 115 CYS A O 1
ATOM 941 N N . MET A 1 116 ? 5.269 0.790 -0.966 1.00 98.62 116 MET A N 1
ATOM 942 C CA . MET A 1 116 ? 4.947 -0.638 -1.014 1.00 98.62 116 MET A CA 1
ATOM 943 C C . MET A 1 116 ? 5.796 -1.456 -0.033 1.00 98.62 116 MET A C 1
ATOM 945 O O . MET A 1 116 ? 5.253 -2.279 0.701 1.00 98.62 116 MET A O 1
ATOM 949 N N . THR A 1 117 ? 7.094 -1.164 0.082 1.00 98.62 117 THR A N 1
ATOM 950 C CA . THR A 1 117 ? 7.978 -1.806 1.067 1.00 98.62 117 THR A CA 1
ATOM 951 C C . THR A 1 117 ? 7.485 -1.573 2.495 1.00 98.62 117 THR A C 1
ATOM 953 O O . THR A 1 117 ? 7.437 -2.509 3.291 1.00 98.62 117 THR A O 1
ATOM 956 N N . LYS A 1 118 ? 7.031 -0.356 2.827 1.00 98.50 118 LYS A N 1
ATOM 957 C CA . LYS A 1 118 ? 6.446 -0.062 4.148 1.00 98.50 118 LYS A CA 1
ATOM 958 C C . LYS A 1 118 ? 5.108 -0.754 4.397 1.00 98.50 118 LYS A C 1
ATOM 960 O O . LYS A 1 118 ? 4.821 -1.091 5.544 1.00 98.50 118 LYS A O 1
ATOM 965 N N . ILE A 1 119 ? 4.313 -1.004 3.358 1.00 98.62 119 ILE A N 1
ATOM 966 C CA . ILE A 1 119 ? 3.099 -1.824 3.471 1.00 98.62 119 ILE A CA 1
ATOM 967 C C . ILE A 1 119 ? 3.476 -3.272 3.815 1.00 98.62 119 ILE A C 1
ATOM 969 O O . ILE A 1 119 ? 2.900 -3.840 4.743 1.00 98.62 119 ILE A O 1
ATOM 973 N N . VAL A 1 120 ? 4.477 -3.842 3.140 1.00 98.62 120 VAL A N 1
ATOM 974 C CA . VAL A 1 120 ? 4.969 -5.211 3.388 1.00 98.62 120 VAL A CA 1
ATOM 975 C C . VAL A 1 120 ? 5.572 -5.364 4.788 1.00 98.62 120 VAL A C 1
ATOM 977 O O . VAL A 1 120 ? 5.302 -6.349 5.467 1.00 98.62 120 VAL A O 1
ATOM 980 N N . GLU A 1 121 ? 6.330 -4.372 5.265 1.00 97.69 121 GLU A N 1
ATOM 981 C CA . GLU A 1 121 ? 6.893 -4.362 6.627 1.00 97.69 121 GLU A CA 1
ATOM 982 C C . GLU A 1 121 ? 5.819 -4.274 7.733 1.00 97.69 121 GLU A C 1
ATOM 984 O O . GLU A 1 121 ? 6.086 -4.577 8.902 1.00 97.69 121 GLU A O 1
ATOM 989 N N . SER A 1 122 ? 4.608 -3.824 7.397 1.00 97.75 122 SER A N 1
ATOM 990 C CA . SER A 1 122 ? 3.532 -3.641 8.367 1.00 97.75 122 SER A CA 1
ATOM 991 C C . SER A 1 122 ? 2.940 -4.973 8.841 1.00 97.75 122 SER A C 1
ATOM 993 O O . SER A 1 122 ? 3.040 -6.019 8.200 1.00 97.75 122 SER A O 1
ATOM 995 N N . ASN A 1 123 ? 2.219 -4.936 9.961 1.00 96.94 123 ASN A N 1
ATOM 996 C CA . ASN A 1 123 ? 1.497 -6.106 10.449 1.00 96.94 123 ASN A CA 1
ATOM 997 C C . ASN A 1 123 ? 0.219 -6.397 9.640 1.00 96.94 123 ASN A C 1
ATOM 999 O O . ASN A 1 123 ? -0.531 -7.285 10.041 1.00 96.94 123 ASN A O 1
ATOM 1003 N N . LEU A 1 124 ? -0.080 -5.625 8.589 1.00 97.69 124 LEU A N 1
ATOM 1004 C CA . LEU A 1 124 ? -1.189 -5.892 7.673 1.00 97.69 124 LEU A CA 1
ATOM 1005 C C . LEU A 1 124 ? -0.832 -7.061 6.751 1.00 97.69 124 LEU A C 1
ATOM 1007 O O . LEU A 1 124 ? -1.552 -8.047 6.693 1.00 97.69 124 LEU A O 1
ATOM 1011 N N . PHE A 1 125 ? 0.358 -7.019 6.145 1.00 98.25 125 PHE A N 1
ATOM 1012 C CA . PHE A 1 125 ? 0.838 -8.048 5.216 1.00 98.25 125 PHE A CA 1
ATOM 1013 C C . PHE A 1 125 ? 1.183 -9.391 5.894 1.00 98.25 125 PHE A C 1
ATOM 1015 O O . PHE A 1 125 ? 1.443 -10.398 5.242 1.00 98.25 125 PHE A O 1
ATOM 1022 N N . ARG A 1 126 ? 1.154 -9.451 7.228 1.00 97.06 126 ARG A N 1
ATOM 1023 C CA . ARG A 1 126 ? 1.279 -10.718 7.967 1.00 97.06 126 ARG A CA 1
ATOM 1024 C C . ARG A 1 126 ? -0.007 -11.547 7.951 1.00 97.06 126 ARG A C 1
ATOM 1026 O O . ARG A 1 126 ? 0.072 -12.752 8.163 1.00 97.06 126 ARG A O 1
ATOM 1033 N N . GLN A 1 127 ? -1.162 -10.929 7.700 1.00 97.06 127 GLN A N 1
ATOM 1034 C CA . GLN A 1 127 ? -2.453 -11.618 7.618 1.00 97.06 127 GLN A CA 1
ATOM 1035 C C . GLN A 1 127 ? -2.649 -12.203 6.218 1.00 97.06 127 GLN A C 1
ATOM 1037 O O . GLN A 1 127 ? -2.427 -11.504 5.229 1.00 97.06 127 GLN A O 1
ATOM 1042 N N . SER A 1 128 ? -3.049 -13.474 6.132 1.00 96.75 128 SER A N 1
ATOM 1043 C CA . SER A 1 128 ? -3.144 -14.189 4.851 1.00 96.75 128 SER A CA 1
ATOM 1044 C C . SER A 1 128 ? -4.140 -13.524 3.903 1.00 96.75 128 SER A C 1
ATOM 1046 O O . SER A 1 128 ? -3.812 -13.269 2.751 1.00 96.75 128 SER A O 1
ATOM 1048 N N . GLU A 1 129 ? -5.307 -13.146 4.415 1.00 97.25 129 GLU A N 1
ATOM 1049 C CA . GLU A 1 129 ? -6.396 -12.533 3.652 1.00 97.25 129 GLU A CA 1
ATOM 1050 C C . GLU A 1 129 ? -5.990 -11.158 3.100 1.00 97.25 129 GLU A C 1
ATOM 1052 O O . GLU A 1 129 ? -6.355 -10.773 1.992 1.00 97.25 129 GLU A O 1
ATOM 1057 N N . CYS A 1 130 ? -5.168 -10.417 3.849 1.00 98.31 130 CYS A N 1
ATOM 1058 C CA . CYS A 1 130 ? -4.606 -9.150 3.384 1.00 98.31 130 CYS A CA 1
ATOM 1059 C C . CYS A 1 130 ? -3.536 -9.367 2.308 1.00 98.31 130 CYS A C 1
ATOM 1061 O O . CYS A 1 130 ? -3.454 -8.589 1.355 1.00 98.31 130 CYS A O 1
ATOM 1063 N N . ARG A 1 131 ? -2.718 -10.424 2.429 1.00 98.00 131 ARG A N 1
ATOM 1064 C CA . ARG A 1 131 ? -1.753 -10.795 1.381 1.00 98.00 131 ARG A CA 1
ATOM 1065 C C . ARG A 1 131 ? -2.447 -11.179 0.086 1.00 98.00 131 ARG A C 1
ATOM 1067 O O . ARG A 1 131 ? -1.956 -10.781 -0.964 1.00 98.00 131 ARG A O 1
ATOM 1074 N N . ASP A 1 132 ? -3.573 -11.883 0.152 1.00 98.00 132 ASP A N 1
ATOM 1075 C CA . ASP A 1 132 ? -4.344 -12.274 -1.034 1.00 98.00 132 ASP A CA 1
ATOM 1076 C C . ASP A 1 132 ? -4.795 -11.054 -1.854 1.00 98.00 132 ASP A C 1
ATOM 1078 O O . ASP A 1 132 ? -4.853 -11.115 -3.081 1.00 98.00 132 ASP A O 1
ATOM 1082 N N . VAL A 1 133 ? -5.033 -9.919 -1.189 1.00 98.50 133 VAL A N 1
ATOM 1083 C CA . VAL A 1 133 ? -5.361 -8.639 -1.833 1.00 98.50 133 VAL A CA 1
ATOM 1084 C C . VAL A 1 133 ? -4.108 -7.880 -2.285 1.00 98.50 133 VAL A C 1
ATOM 1086 O O . VAL A 1 133 ? -4.045 -7.404 -3.418 1.00 98.50 133 VAL A O 1
ATOM 1089 N N . LEU A 1 134 ? -3.106 -7.741 -1.412 1.00 98.69 134 LEU A N 1
ATOM 1090 C CA . LEU A 1 134 ? -1.942 -6.876 -1.648 1.00 98.69 134 LEU A CA 1
ATOM 1091 C C . LEU A 1 134 ? -0.921 -7.491 -2.608 1.00 98.69 134 LEU A C 1
ATOM 1093 O O . LEU A 1 134 ? -0.365 -6.793 -3.453 1.00 98.69 134 LEU A O 1
ATOM 1097 N N . LEU A 1 135 ? -0.633 -8.785 -2.471 1.00 98.50 135 LEU A N 1
ATOM 1098 C CA . LEU A 1 135 ? 0.467 -9.427 -3.184 1.00 98.50 135 LEU A CA 1
ATOM 1099 C C . LEU A 1 135 ? 0.298 -9.411 -4.713 1.00 98.50 135 LEU A C 1
ATOM 1101 O O . LEU A 1 135 ? 1.286 -9.096 -5.381 1.00 98.50 135 LEU A O 1
ATOM 1105 N N . PRO A 1 136 ? -0.891 -9.678 -5.296 1.00 98.44 136 PRO A N 1
ATOM 1106 C CA . PRO A 1 136 ? -1.075 -9.577 -6.742 1.00 98.44 136 PRO A CA 1
ATOM 1107 C C . PRO A 1 136 ? -0.688 -8.202 -7.292 1.00 98.44 136 PRO A C 1
ATOM 1109 O O . PRO A 1 136 ? 0.003 -8.122 -8.306 1.00 98.44 136 PRO A O 1
ATOM 1112 N N . LEU A 1 137 ? -1.058 -7.127 -6.588 1.00 97.94 137 LEU A N 1
ATOM 1113 C CA . LEU A 1 137 ? -0.670 -5.769 -6.954 1.00 97.94 137 LEU A CA 1
ATOM 1114 C C . LEU A 1 137 ? 0.842 -5.561 -6.843 1.00 97.94 137 LEU A C 1
ATOM 1116 O O . LEU A 1 137 ? 1.452 -5.035 -7.767 1.00 97.94 137 LEU A O 1
ATOM 1120 N N . LEU A 1 138 ? 1.457 -5.953 -5.724 1.00 98.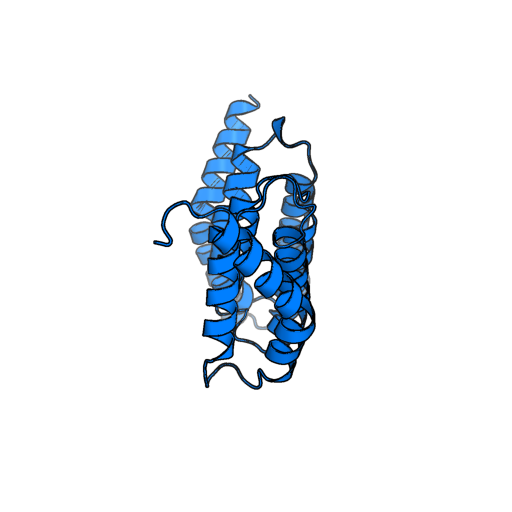25 138 LEU A N 1
ATOM 1121 C CA . LEU A 1 138 ? 2.899 -5.779 -5.513 1.00 98.25 138 LEU A CA 1
ATOM 1122 C C . LEU A 1 138 ? 3.715 -6.471 -6.614 1.00 98.25 138 LEU A C 1
ATOM 1124 O O . LEU A 1 138 ? 4.681 -5.907 -7.126 1.00 98.25 138 LEU A O 1
ATOM 1128 N N . ILE A 1 139 ? 3.297 -7.677 -7.000 1.00 97.56 139 ILE A N 1
ATOM 1129 C CA . ILE A 1 139 ? 3.910 -8.453 -8.079 1.00 97.56 139 ILE A CA 1
ATOM 1130 C C . ILE A 1 139 ? 3.715 -7.771 -9.429 1.00 97.56 139 ILE A C 1
ATOM 1132 O O . ILE A 1 139 ? 4.659 -7.712 -10.210 1.00 97.56 139 ILE A O 1
ATOM 1136 N N . ASP A 1 140 ? 2.524 -7.253 -9.716 1.00 95.62 140 ASP A N 1
ATOM 1137 C CA . ASP A 1 140 ? 2.256 -6.536 -10.963 1.00 95.62 140 ASP A CA 1
ATOM 1138 C C . ASP A 1 140 ? 3.143 -5.285 -11.095 1.00 95.62 140 ASP A C 1
ATOM 1140 O O . ASP A 1 140 ? 3.824 -5.092 -12.104 1.00 95.62 140 ASP A O 1
ATOM 1144 N N . GLN A 1 141 ? 3.257 -4.507 -10.016 1.00 94.75 141 GLN A N 1
ATOM 1145 C CA . GLN A 1 141 ? 4.116 -3.324 -9.964 1.00 94.75 141 GLN A CA 1
ATOM 1146 C C . GLN A 1 141 ? 5.605 -3.676 -10.123 1.00 94.75 141 GLN A C 1
ATOM 1148 O O . GLN A 1 141 ? 6.314 -3.023 -10.891 1.00 94.75 141 GLN A O 1
ATOM 1153 N N . LEU A 1 142 ? 6.085 -4.736 -9.461 1.00 95.50 142 LEU A N 1
ATOM 1154 C CA . LEU A 1 142 ? 7.446 -5.253 -9.657 1.00 95.50 142 LEU A CA 1
ATOM 1155 C C . LEU A 1 142 ? 7.667 -5.771 -11.083 1.00 95.50 142 LEU A C 1
ATOM 1157 O O . LEU A 1 142 ? 8.715 -5.527 -11.675 1.00 95.50 142 LEU A O 1
ATOM 1161 N N . SER A 1 143 ? 6.683 -6.465 -11.652 1.00 93.31 143 SER A N 1
ATOM 1162 C CA . SER A 1 143 ? 6.733 -6.987 -13.018 1.00 93.31 143 SER A CA 1
ATOM 1163 C C . SER A 1 143 ? 6.910 -5.860 -14.034 1.00 93.31 143 SER A C 1
ATOM 1165 O O . 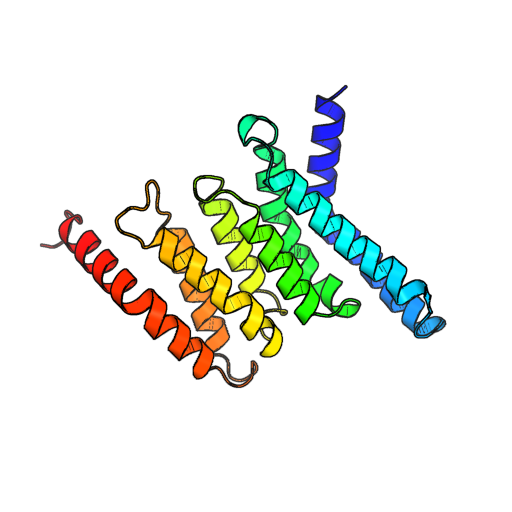SER A 1 143 ? 7.706 -6.016 -14.959 1.00 93.31 143 SER A O 1
ATOM 1167 N N . GLY A 1 144 ? 6.215 -4.732 -13.850 1.00 91.62 144 GLY A N 1
ATOM 1168 C CA . GLY A 1 144 ? 6.387 -3.536 -14.676 1.00 91.62 144 GLY A CA 1
ATOM 1169 C C . GLY A 1 144 ? 7.781 -2.915 -14.546 1.00 91.62 144 GLY A C 1
ATOM 1170 O O . GLY A 1 144 ? 8.385 -2.546 -15.549 1.00 91.62 144 GLY A O 1
ATOM 1171 N N . GLN A 1 145 ? 8.342 -2.862 -13.333 1.00 90.56 145 GLN A N 1
ATOM 1172 C CA . GLN A 1 145 ? 9.706 -2.357 -13.111 1.00 90.56 145 GLN A CA 1
ATOM 1173 C C . GLN A 1 145 ? 10.798 -3.257 -13.700 1.00 90.56 145 GLN A C 1
ATOM 1175 O O . GLN A 1 145 ? 11.866 -2.767 -14.054 1.00 90.56 145 GLN A O 1
ATOM 1180 N N . LEU A 1 146 ? 10.534 -4.558 -13.804 1.00 88.06 146 LEU A N 1
ATOM 1181 C CA . LEU A 1 146 ? 11.436 -5.550 -14.392 1.00 88.06 146 LEU A CA 1
ATOM 1182 C C . LEU A 1 146 ? 11.176 -5.784 -15.890 1.00 88.06 146 LEU A C 1
ATOM 1184 O O . LEU A 1 146 ? 11.777 -6.689 -16.470 1.00 88.06 146 LEU A O 1
ATOM 1188 N N . ASP A 1 147 ? 10.251 -5.050 -16.513 1.00 85.88 147 ASP A N 1
ATOM 1189 C CA . ASP A 1 147 ? 10.018 -5.136 -17.954 1.00 85.88 147 ASP A CA 1
ATOM 1190 C C . ASP A 1 147 ? 11.179 -4.498 -18.727 1.00 85.88 147 ASP A C 1
ATOM 1192 O O . ASP A 1 147 ? 11.654 -3.422 -18.366 1.00 85.88 147 ASP A O 1
ATOM 1196 N N . ASP A 1 148 ? 11.600 -5.138 -19.820 1.00 75.25 148 ASP A N 1
ATOM 1197 C CA . ASP A 1 148 ? 12.672 -4.649 -20.695 1.00 75.25 148 ASP A CA 1
ATOM 1198 C C . ASP A 1 148 ? 12.320 -3.275 -21.309 1.00 75.25 148 ASP A C 1
ATOM 1200 O O . ASP A 1 148 ? 13.205 -2.504 -21.675 1.00 75.25 148 ASP A O 1
ATOM 1204 N N . ASN A 1 149 ? 11.023 -2.947 -21.392 1.00 77.12 149 ASN A N 1
ATOM 1205 C CA . ASN A 1 149 ? 10.519 -1.661 -21.885 1.00 77.12 149 ASN A CA 1
ATOM 1206 C C . ASN A 1 149 ? 10.380 -0.588 -20.790 1.00 77.12 149 ASN A C 1
ATOM 1208 O O . ASN A 1 149 ? 9.880 0.508 -21.062 1.00 77.12 149 ASN A O 1
ATOM 1212 N N . SER A 1 150 ? 10.773 -0.883 -19.547 1.00 79.06 150 SER A N 1
ATOM 1213 C CA . SER A 1 150 ? 10.714 0.091 -18.460 1.00 79.06 150 SER A CA 1
ATOM 1214 C C . SER A 1 150 ? 11.646 1.265 -18.762 1.00 79.06 150 SER A C 1
ATOM 1216 O O . SER A 1 150 ? 12.856 1.108 -18.902 1.00 79.06 150 SER A O 1
ATOM 1218 N N . SER A 1 151 ? 11.083 2.472 -18.867 1.00 72.38 151 SER A N 1
ATOM 1219 C CA . SER A 1 151 ? 11.851 3.666 -19.251 1.00 72.38 151 SER A CA 1
ATOM 1220 C C . SER A 1 151 ? 12.873 4.103 -18.193 1.00 72.38 151 SER A C 1
ATOM 1222 O O . SER A 1 151 ? 13.899 4.689 -18.539 1.00 72.38 151 SER A O 1
ATOM 1224 N N . LYS A 1 152 ? 12.583 3.856 -16.907 1.00 79.50 152 LYS A N 1
ATOM 1225 C CA . LYS A 1 152 ? 13.415 4.227 -15.749 1.00 79.50 152 LYS A CA 1
ATOM 1226 C C . LYS A 1 152 ? 13.214 3.230 -14.598 1.00 79.50 152 LYS A C 1
ATOM 1228 O O . LYS A 1 152 ? 12.555 3.579 -13.615 1.00 79.50 152 LYS A O 1
ATOM 1233 N N . PRO A 1 153 ? 13.737 1.998 -14.711 1.00 85.31 153 PRO A N 1
ATOM 1234 C CA . PRO A 1 153 ? 13.610 1.016 -13.645 1.00 85.31 153 PRO A CA 1
ATOM 1235 C C . PRO A 1 153 ? 14.434 1.432 -12.420 1.00 85.31 153 PRO A C 1
ATOM 1237 O O . PRO A 1 153 ? 15.567 1.898 -12.547 1.00 85.31 153 PRO A O 1
ATOM 1240 N N . ASP A 1 154 ? 13.888 1.225 -11.220 1.00 91.25 154 ASP A N 1
ATOM 1241 C CA . ASP A 1 154 ? 14.655 1.298 -9.969 1.00 91.25 154 ASP A CA 1
ATOM 1242 C C . ASP A 1 154 ? 14.899 -0.125 -9.445 1.00 91.25 154 ASP A C 1
ATOM 1244 O O . ASP A 1 154 ? 14.127 -0.666 -8.647 1.00 91.25 154 ASP A O 1
ATOM 1248 N N . HIS A 1 155 ? 15.956 -0.769 -9.953 1.00 90.44 155 HIS A N 1
ATOM 1249 C CA . HIS A 1 155 ? 16.293 -2.156 -9.609 1.00 90.44 155 HIS A CA 1
ATOM 1250 C C . HIS A 1 155 ? 16.643 -2.332 -8.127 1.00 90.44 155 HIS A C 1
ATOM 1252 O O . HIS A 1 155 ? 16.343 -3.376 -7.553 1.00 90.44 155 HIS A O 1
ATOM 1258 N N . GLU A 1 156 ? 17.237 -1.316 -7.495 1.00 92.50 156 GLU A N 1
ATOM 1259 C CA . GLU A 1 156 ? 17.593 -1.347 -6.074 1.00 92.50 156 GLU A CA 1
ATOM 1260 C C . GLU A 1 156 ? 16.330 -1.385 -5.206 1.00 92.50 156 GLU A C 1
ATOM 1262 O O . GLU A 1 156 ? 16.150 -2.304 -4.406 1.00 92.50 156 GLU A O 1
ATOM 1267 N N . ALA A 1 157 ? 15.407 -0.440 -5.411 1.00 95.38 157 ALA A N 1
ATOM 1268 C CA . ALA A 1 157 ? 14.154 -0.400 -4.663 1.00 95.38 157 ALA A CA 1
ATOM 1269 C C . ALA A 1 157 ? 13.246 -1.601 -4.986 1.00 95.38 157 ALA A C 1
ATOM 1271 O O . ALA A 1 157 ? 12.564 -2.112 -4.096 1.00 95.38 157 ALA A O 1
ATOM 1272 N N . SER A 1 158 ? 13.271 -2.095 -6.229 1.00 95.81 158 SER A N 1
ATOM 1273 C CA . SER A 1 158 ? 12.547 -3.310 -6.631 1.00 95.81 158 SER A CA 1
ATOM 1274 C C . SER A 1 158 ? 13.101 -4.560 -5.943 1.00 95.81 158 SER A C 1
ATOM 1276 O O . SER A 1 158 ? 12.332 -5.374 -5.431 1.00 95.81 158 SER A O 1
ATOM 1278 N N . SER A 1 159 ? 14.429 -4.693 -5.876 1.00 94.38 159 SER A N 1
ATOM 1279 C CA . SER A 1 159 ? 15.103 -5.784 -5.165 1.00 94.38 159 SER A CA 1
ATOM 1280 C C . SER A 1 159 ? 14.788 -5.750 -3.670 1.00 94.38 159 SER A C 1
ATOM 1282 O O . SER A 1 159 ? 14.444 -6.779 -3.087 1.00 94.38 159 SER A O 1
ATOM 1284 N N . GLN A 1 160 ? 14.814 -4.562 -3.057 1.00 97.12 160 GLN A N 1
ATOM 1285 C CA . GLN A 1 160 ? 14.455 -4.396 -1.650 1.00 97.12 160 GLN A CA 1
ATOM 1286 C C . GLN A 1 160 ? 13.003 -4.805 -1.382 1.00 97.12 160 GLN A C 1
ATOM 1288 O O . GLN A 1 160 ? 12.736 -5.532 -0.428 1.00 97.12 160 GLN A O 1
ATOM 1293 N N . LEU A 1 161 ? 12.060 -4.364 -2.221 1.00 98.44 161 LEU A N 1
ATOM 1294 C CA . LEU A 1 161 ? 10.653 -4.728 -2.075 1.00 98.44 161 LEU A CA 1
ATOM 1295 C C . LEU A 1 161 ? 10.455 -6.245 -2.190 1.00 98.44 161 LEU A C 1
ATOM 1297 O O . LEU A 1 161 ? 9.811 -6.839 -1.327 1.00 98.44 161 LEU A O 1
ATOM 1301 N N . LEU A 1 162 ? 11.030 -6.878 -3.217 1.00 97.88 162 LEU A N 1
ATOM 1302 C CA . LEU A 1 162 ? 10.941 -8.327 -3.394 1.00 97.88 162 LEU A CA 1
ATOM 1303 C C . LEU A 1 162 ? 11.560 -9.081 -2.209 1.00 97.88 162 LEU A C 1
ATOM 1305 O O . LEU A 1 162 ? 10.965 -10.039 -1.720 1.00 97.88 162 LEU A O 1
ATOM 1309 N N . SER A 1 163 ? 12.711 -8.620 -1.716 1.00 97.88 163 SER A N 1
ATOM 1310 C CA . SER A 1 163 ? 13.382 -9.207 -0.551 1.00 97.88 163 SER A CA 1
ATOM 1311 C C . SER A 1 163 ? 12.493 -9.150 0.690 1.00 97.88 163 SER A C 1
ATOM 1313 O O . SER A 1 163 ? 12.293 -10.174 1.334 1.00 97.88 163 SER A O 1
ATOM 1315 N N . ASN A 1 164 ? 11.870 -8.002 0.973 1.00 98.38 164 ASN A N 1
ATOM 1316 C CA . ASN A 1 164 ? 10.952 -7.862 2.106 1.00 98.38 164 ASN A CA 1
ATOM 1317 C C . ASN A 1 164 ? 9.712 -8.754 1.967 1.00 98.38 164 ASN A C 1
ATOM 1319 O O . ASN A 1 164 ? 9.231 -9.293 2.962 1.00 98.38 164 ASN A O 1
ATOM 1323 N N . ILE A 1 165 ? 9.177 -8.916 0.750 1.00 98.56 165 ILE A N 1
ATOM 1324 C CA . ILE A 1 165 ? 8.044 -9.821 0.506 1.00 98.56 165 ILE A CA 1
ATOM 1325 C C . ILE A 1 165 ? 8.453 -11.250 0.864 1.00 98.56 165 ILE A C 1
ATOM 1327 O O . ILE A 1 165 ? 7.756 -11.906 1.635 1.00 98.56 165 ILE A O 1
ATOM 1331 N N . LEU A 1 166 ? 9.587 -11.719 0.338 1.00 98.19 166 LEU A N 1
ATOM 1332 C CA . LEU A 1 166 ? 10.081 -13.072 0.589 1.00 98.19 166 LEU A CA 1
ATOM 1333 C C . LEU A 1 166 ? 10.421 -13.294 2.067 1.00 98.19 166 LEU A C 1
ATOM 1335 O O . LEU A 1 166 ? 10.071 -14.339 2.604 1.00 98.19 166 LEU A O 1
ATOM 1339 N N . GLU A 1 167 ? 11.010 -12.305 2.743 1.00 98.06 167 GLU A N 1
ATOM 1340 C CA . GLU A 1 167 ? 11.293 -12.368 4.181 1.00 98.06 167 GLU A CA 1
ATOM 1341 C C . GLU A 1 167 ? 10.011 -12.550 5.001 1.00 98.06 167 GLU A C 1
ATOM 1343 O O . GLU A 1 167 ? 9.974 -13.370 5.916 1.00 98.06 167 GLU A O 1
ATOM 1348 N N . VAL A 1 168 ? 8.926 -11.841 4.665 1.00 97.88 168 VAL A N 1
ATOM 1349 C CA . VAL A 1 168 ? 7.639 -12.048 5.345 1.00 97.88 168 VAL A CA 1
ATOM 1350 C C . VAL A 1 168 ? 7.067 -13.432 5.038 1.00 97.88 168 VAL A C 1
ATOM 1352 O O . VAL A 1 168 ? 6.542 -14.065 5.951 1.00 97.88 168 VAL A O 1
ATOM 1355 N N . LEU A 1 169 ? 7.167 -13.913 3.795 1.00 97.88 169 LEU A N 1
ATOM 1356 C CA . LEU A 1 169 ? 6.619 -15.213 3.388 1.00 97.88 169 LEU A CA 1
ATOM 1357 C C . LEU A 1 169 ? 7.397 -16.424 3.937 1.00 97.88 169 LEU A C 1
ATOM 1359 O O . LEU A 1 169 ? 6.827 -17.513 4.014 1.00 97.88 169 LEU A O 1
ATOM 1363 N N . ASP A 1 170 ? 8.660 -16.242 4.322 1.00 97.50 170 ASP A N 1
ATOM 1364 C CA . ASP A 1 170 ? 9.490 -17.270 4.969 1.00 97.50 170 ASP A CA 1
ATOM 1365 C C . ASP A 1 170 ? 9.167 -17.439 6.468 1.00 97.50 170 ASP A C 1
ATOM 1367 O O . ASP A 1 170 ? 9.512 -18.437 7.106 1.00 97.50 170 ASP A O 1
ATOM 1371 N N . ARG A 1 171 ? 8.455 -16.476 7.065 1.00 96.19 171 ARG A N 1
ATOM 1372 C CA . ARG A 1 171 ? 8.094 -16.541 8.483 1.00 96.19 171 ARG A CA 1
ATOM 1373 C C . ARG A 1 171 ? 7.129 -17.686 8.778 1.00 96.19 171 ARG A C 1
ATOM 1375 O O . ARG A 1 171 ? 6.188 -17.966 8.045 1.00 96.19 171 ARG A O 1
ATOM 1382 N N . LYS A 1 172 ? 7.289 -18.284 9.958 1.00 92.88 172 LYS A N 1
ATOM 1383 C CA . LYS A 1 172 ? 6.425 -19.380 10.434 1.00 92.88 172 LYS A CA 1
ATOM 1384 C C . LYS A 1 172 ? 5.094 -18.905 11.025 1.00 92.88 172 LYS A C 1
ATOM 1386 O O . LYS A 1 172 ? 4.166 -19.696 11.140 1.00 92.88 172 LYS A O 1
ATOM 1391 N N . ASP A 1 173 ? 5.002 -17.638 11.424 1.00 94.06 173 ASP A N 1
ATOM 1392 C CA . ASP A 1 173 ? 3.863 -17.063 12.153 1.00 94.06 173 ASP A CA 1
ATOM 1393 C C . ASP A 1 173 ? 2.876 -16.296 11.260 1.00 94.06 173 ASP A C 1
ATOM 1395 O O . ASP A 1 173 ? 2.035 -15.558 11.768 1.00 94.06 173 ASP A O 1
ATOM 1399 N N . VAL A 1 174 ? 2.966 -16.452 9.936 1.00 95.38 174 VAL A N 1
ATOM 1400 C CA . VAL A 1 174 ? 2.144 -15.687 8.985 1.00 95.38 174 VAL A CA 1
ATOM 1401 C C . VAL A 1 174 ? 1.100 -16.533 8.251 1.00 95.38 174 VAL A C 1
ATOM 1403 O O . VAL A 1 174 ? 0.420 -16.023 7.366 1.00 95.38 174 VAL A O 1
ATOM 1406 N N . GLY A 1 175 ? 0.931 -17.805 8.623 1.00 94.06 175 GLY A N 1
ATOM 1407 C CA . GLY A 1 175 ? 0.017 -18.741 7.959 1.00 94.06 175 GLY A CA 1
ATOM 1408 C C . GLY A 1 175 ? 0.592 -19.337 6.664 1.00 94.06 175 GLY A C 1
ATOM 1409 O O . GLY A 1 175 ? 1.783 -19.184 6.402 1.00 94.06 175 GLY A O 1
ATOM 1410 N N . PRO A 1 176 ? -0.219 -20.043 5.855 1.00 94.62 176 PRO A N 1
ATOM 1411 C CA . PRO A 1 176 ? 0.238 -20.654 4.607 1.00 94.62 176 PRO A CA 1
ATOM 1412 C C . PRO A 1 176 ? 0.738 -19.616 3.591 1.00 94.62 176 PRO A C 1
ATOM 1414 O O . PRO A 1 176 ? 0.106 -18.579 3.388 1.00 94.62 176 PRO A O 1
ATOM 1417 N N . THR A 1 177 ? 1.856 -19.917 2.924 1.00 97.50 177 THR A N 1
ATOM 1418 C CA . THR A 1 177 ? 2.492 -19.022 1.934 1.00 97.50 177 THR A CA 1
ATOM 1419 C C . THR A 1 177 ? 2.777 -19.691 0.588 1.00 97.50 177 THR A C 1
ATOM 1421 O O . THR A 1 177 ? 3.241 -19.036 -0.342 1.00 97.50 177 THR A O 1
ATOM 1424 N N . ALA A 1 178 ? 2.453 -20.979 0.430 1.00 96.50 178 ALA A N 1
ATOM 1425 C CA . ALA A 1 178 ? 2.767 -21.744 -0.780 1.00 96.50 178 ALA A CA 1
ATOM 1426 C C . ALA A 1 178 ? 2.162 -21.125 -2.055 1.00 96.50 178 ALA A C 1
ATOM 1428 O O . ALA A 1 178 ? 2.869 -20.941 -3.043 1.00 96.50 178 ALA A O 1
ATOM 1429 N N . MET A 1 179 ? 0.882 -20.737 -2.011 1.00 96.38 179 MET A N 1
ATOM 1430 C CA . MET A 1 179 ? 0.206 -20.083 -3.141 1.00 96.38 179 MET A CA 1
ATOM 1431 C C . MET A 1 179 ? 0.795 -18.694 -3.439 1.00 96.38 179 MET A C 1
ATOM 1433 O O . MET A 1 179 ? 0.937 -18.313 -4.599 1.00 96.38 179 MET A O 1
ATOM 1437 N N . HIS A 1 180 ? 1.201 -17.954 -2.401 1.00 97.19 180 HIS A N 1
ATOM 1438 C CA . HIS A 1 180 ? 1.859 -16.650 -2.539 1.00 97.19 180 HIS A CA 1
ATOM 1439 C C . HIS A 1 180 ? 3.216 -16.778 -3.242 1.00 97.19 180 HIS A C 1
ATOM 1441 O O . HIS A 1 180 ? 3.505 -16.025 -4.169 1.00 97.19 180 HIS A O 1
ATOM 1447 N N . ILE A 1 181 ? 4.029 -17.763 -2.847 1.00 97.12 181 ILE A N 1
ATOM 1448 C CA . ILE A 1 181 ? 5.329 -18.051 -3.471 1.00 97.12 181 ILE A CA 1
ATOM 1449 C C . ILE A 1 181 ? 5.143 -18.512 -4.919 1.00 97.12 181 ILE A C 1
ATOM 1451 O O . ILE A 1 181 ? 5.858 -18.045 -5.806 1.00 97.12 181 ILE A O 1
ATOM 1455 N N . GLN A 1 182 ? 4.169 -19.390 -5.177 1.00 96.75 182 GLN A N 1
ATOM 1456 C CA . GLN A 1 182 ? 3.851 -19.841 -6.530 1.00 96.75 182 GLN A CA 1
ATOM 1457 C C . GLN A 1 182 ? 3.521 -18.655 -7.447 1.00 96.75 182 GLN A C 1
ATOM 1459 O O . GLN A 1 182 ? 4.093 -18.545 -8.531 1.00 96.75 182 GLN A O 1
ATOM 1464 N N . LEU A 1 183 ? 2.686 -17.720 -6.983 1.00 96.44 183 LEU A N 1
ATOM 1465 C CA . LEU A 1 183 ? 2.338 -16.519 -7.741 1.00 96.44 183 LEU A CA 1
ATOM 1466 C C . LEU A 1 183 ? 3.573 -15.663 -8.082 1.00 96.44 183 LEU A C 1
ATOM 1468 O O . LEU A 1 183 ? 3.700 -15.186 -9.212 1.00 96.44 183 LEU A O 1
ATOM 1472 N N . ILE A 1 184 ? 4.504 -15.492 -7.134 1.00 96.75 184 ILE A N 1
ATOM 1473 C CA . ILE A 1 184 ? 5.774 -14.780 -7.365 1.00 96.75 184 ILE A CA 1
ATOM 1474 C C . ILE A 1 184 ? 6.593 -15.484 -8.451 1.00 96.75 184 ILE A C 1
ATOM 1476 O O . ILE A 1 184 ? 7.067 -14.834 -9.386 1.00 96.75 184 ILE A O 1
ATOM 1480 N N . MET A 1 185 ? 6.742 -16.807 -8.353 1.00 95.31 185 MET A N 1
ATOM 1481 C CA . MET A 1 185 ? 7.522 -17.597 -9.307 1.00 95.31 185 MET A CA 1
ATOM 1482 C C . MET A 1 185 ? 6.936 -17.518 -10.719 1.00 95.31 185 MET A C 1
ATOM 1484 O O . MET A 1 185 ? 7.665 -17.258 -11.676 1.00 95.31 185 MET A O 1
ATOM 1488 N N . GLU A 1 186 ? 5.622 -17.674 -10.861 1.00 94.69 186 GLU A N 1
ATOM 1489 C CA . GLU A 1 186 ? 4.946 -17.630 -12.160 1.00 94.69 186 GLU A CA 1
ATOM 1490 C C . GLU A 1 186 ? 5.072 -16.263 -12.845 1.00 94.69 186 GLU A C 1
ATOM 1492 O O . GLU A 1 186 ? 5.243 -16.185 -14.064 1.00 94.69 186 GLU A O 1
ATOM 1497 N N . ARG A 1 187 ? 5.008 -15.175 -12.069 1.00 93.88 187 ARG A N 1
ATOM 1498 C CA . ARG A 1 187 ? 4.957 -13.810 -12.609 1.00 93.88 187 ARG A CA 1
ATOM 1499 C C . ARG A 1 187 ? 6.325 -13.156 -12.772 1.00 93.88 187 ARG A C 1
ATOM 1501 O O . ARG A 1 187 ? 6.525 -12.425 -13.743 1.00 93.88 187 ARG A O 1
ATOM 1508 N N . LEU A 1 188 ? 7.263 -13.396 -11.853 1.00 93.81 188 LEU A N 1
ATOM 1509 C CA . LEU A 1 188 ? 8.521 -12.643 -11.789 1.00 93.81 188 LEU A CA 1
ATOM 1510 C C . LEU A 1 188 ? 9.753 -13.442 -12.213 1.00 93.81 188 LEU A C 1
ATOM 1512 O O . LEU A 1 188 ? 10.684 -12.835 -12.739 1.00 93.81 188 LEU A O 1
ATOM 1516 N N . LEU A 1 189 ? 9.778 -14.774 -12.068 1.00 90.81 189 LEU A N 1
ATOM 1517 C CA . LEU A 1 189 ? 11.006 -15.571 -12.241 1.00 90.81 189 LEU A CA 1
ATOM 1518 C C . LEU A 1 189 ? 11.684 -15.338 -13.598 1.00 90.81 189 LEU A C 1
ATOM 1520 O O . LEU A 1 189 ? 12.883 -15.072 -13.674 1.00 90.81 189 LEU A O 1
ATOM 1524 N N . ARG A 1 190 ? 10.907 -15.382 -14.687 1.00 89.50 190 ARG A N 1
ATOM 1525 C CA . ARG A 1 190 ? 11.436 -15.154 -16.041 1.00 89.50 190 ARG A CA 1
ATOM 1526 C C . ARG A 1 190 ? 12.027 -13.750 -16.194 1.00 89.50 190 ARG A C 1
ATOM 1528 O O . ARG A 1 190 ? 13.070 -13.603 -16.827 1.00 89.50 190 ARG A O 1
ATOM 1535 N N . ARG A 1 191 ? 11.359 -12.733 -15.643 1.00 89.56 191 ARG A N 1
ATOM 1536 C CA . ARG A 1 191 ? 11.774 -11.326 -15.744 1.00 89.56 191 ARG A CA 1
ATOM 1537 C C . ARG A 1 191 ? 13.029 -11.067 -14.916 1.00 89.56 191 ARG A C 1
ATOM 1539 O O . ARG A 1 191 ? 13.966 -10.460 -15.423 1.00 89.56 191 ARG A O 1
ATOM 1546 N N . ILE A 1 192 ? 13.095 -11.608 -13.700 1.00 88.06 192 ILE A N 1
ATOM 1547 C CA . ILE A 1 192 ? 14.284 -11.546 -12.841 1.00 88.06 192 ILE A CA 1
ATOM 1548 C C . ILE A 1 192 ? 15.483 -12.181 -13.553 1.00 88.06 192 ILE A C 1
ATOM 1550 O O . ILE A 1 192 ? 16.516 -11.533 -13.698 1.00 88.06 192 ILE A O 1
ATOM 1554 N N . ASN A 1 193 ? 15.330 -13.401 -14.083 1.00 84.94 193 ASN A N 1
ATOM 1555 C CA . ASN A 1 193 ? 16.420 -14.100 -14.772 1.00 84.94 193 ASN A CA 1
ATOM 1556 C C . ASN A 1 193 ? 16.957 -13.304 -15.969 1.00 84.94 193 ASN A C 1
ATOM 1558 O O . ASN A 1 193 ? 18.168 -13.225 -16.166 1.00 84.94 193 ASN A O 1
ATOM 1562 N N . ARG A 1 194 ? 16.073 -12.680 -16.757 1.00 85.25 194 ARG A N 1
ATOM 1563 C CA . ARG A 1 194 ? 16.480 -11.826 -17.883 1.00 85.25 194 ARG A CA 1
ATOM 1564 C C . ARG A 1 194 ? 17.241 -10.584 -17.429 1.00 85.25 194 ARG A C 1
ATOM 1566 O O . ARG A 1 194 ? 18.295 -10.304 -17.993 1.00 85.25 194 ARG A O 1
ATOM 1573 N N . ASN A 1 195 ? 16.755 -9.894 -16.397 1.00 82.69 195 ASN A N 1
ATOM 1574 C CA . ASN A 1 195 ? 17.424 -8.711 -15.850 1.00 82.69 195 ASN A CA 1
ATOM 1575 C C . ASN A 1 195 ? 18.824 -9.052 -15.317 1.00 82.69 195 ASN A C 1
ATOM 1577 O O . ASN A 1 195 ? 19.782 -8.358 -15.642 1.00 82.69 195 ASN A O 1
ATOM 1581 N N . VAL A 1 196 ? 18.977 -10.165 -14.589 1.00 79.12 196 VAL A N 1
ATOM 1582 C CA . VAL A 1 196 ? 20.285 -10.618 -14.076 1.00 79.12 196 VAL A CA 1
ATOM 1583 C C . VAL A 1 196 ? 21.272 -10.908 -15.217 1.00 79.12 196 VAL A C 1
ATOM 1585 O O . VAL A 1 196 ? 22.418 -10.463 -15.160 1.00 79.12 196 VAL A O 1
ATOM 1588 N N . ILE A 1 197 ? 20.830 -11.589 -16.283 1.00 74.19 197 ILE A N 1
ATOM 1589 C CA . ILE A 1 197 ? 21.660 -11.854 -17.477 1.00 74.19 197 ILE A CA 1
ATOM 1590 C C . ILE A 1 197 ? 22.028 -10.550 -18.207 1.00 74.19 197 ILE A C 1
ATOM 1592 O O . ILE A 1 197 ? 23.133 -10.414 -18.736 1.00 74.19 197 ILE A O 1
ATOM 1596 N N . GLY A 1 198 ? 21.109 -9.583 -18.264 1.00 66.38 198 GLY A N 1
ATOM 1597 C CA . GLY A 1 198 ? 21.366 -8.262 -18.839 1.00 66.38 198 GLY A CA 1
ATOM 1598 C C . GLY A 1 198 ? 22.435 -7.494 -18.059 1.00 66.38 198 GLY A C 1
ATOM 1599 O O . GLY A 1 198 ? 23.390 -6.987 -18.649 1.00 66.38 198 GLY A O 1
ATOM 1600 N N . MET A 1 199 ? 22.329 -7.483 -16.728 1.00 67.62 199 MET A N 1
ATOM 1601 C CA . MET A 1 199 ? 23.278 -6.815 -15.834 1.00 67.62 199 MET A CA 1
ATOM 1602 C C . MET A 1 199 ? 24.676 -7.445 -15.885 1.00 67.62 199 MET A C 1
ATOM 1604 O O . MET A 1 199 ? 25.672 -6.720 -15.932 1.00 67.62 199 MET A O 1
ATOM 1608 N N . SER A 1 200 ? 24.784 -8.779 -15.948 1.00 59.59 200 SER A N 1
ATOM 1609 C CA . SER A 1 200 ? 26.085 -9.461 -16.046 1.00 59.59 200 SER A CA 1
ATOM 1610 C C . SER A 1 200 ? 26.834 -9.122 -17.339 1.00 59.59 200 SER A C 1
ATOM 1612 O O . SER A 1 200 ? 28.059 -9.155 -17.367 1.00 59.59 200 SER A O 1
ATOM 1614 N N . ARG A 1 201 ? 26.112 -8.768 -18.409 1.00 58.25 201 ARG A N 1
ATOM 1615 C CA . ARG A 1 201 ? 26.690 -8.346 -19.695 1.00 58.25 201 ARG A CA 1
ATOM 1616 C C . ARG A 1 201 ? 27.131 -6.881 -19.725 1.00 58.25 201 ARG A C 1
ATOM 1618 O O . ARG A 1 201 ? 27.953 -6.528 -20.562 1.00 58.25 201 ARG A O 1
ATOM 1625 N N . GLN A 1 202 ? 26.591 -6.041 -18.844 1.00 55.09 202 GLN A N 1
ATOM 1626 C CA . GLN A 1 202 ? 26.888 -4.603 -18.766 1.00 55.09 202 GLN A CA 1
ATOM 1627 C C . GLN A 1 202 ? 27.888 -4.247 -17.656 1.00 55.09 202 GLN A C 1
ATOM 1629 O O . GLN A 1 202 ? 28.306 -3.097 -17.555 1.00 55.09 202 GLN A O 1
ATOM 1634 N N . SER A 1 203 ? 28.282 -5.216 -16.827 1.00 45.88 203 SER A N 1
ATOM 1635 C CA . SER A 1 203 ? 29.230 -5.027 -15.726 1.00 45.88 203 SER A CA 1
ATOM 1636 C C . SER A 1 203 ? 30.680 -5.069 -16.244 1.00 45.88 203 SER A C 1
ATOM 1638 O O . SER A 1 203 ? 31.132 -6.145 -16.633 1.00 45.88 203 SER A O 1
ATOM 1640 N N . PRO A 1 204 ? 31.463 -3.970 -16.213 1.00 49.81 204 PRO A N 1
ATOM 1641 C CA . PRO A 1 204 ? 32.859 -3.953 -16.678 1.00 49.81 204 PRO A CA 1
ATOM 1642 C C . PRO A 1 204 ? 33.857 -4.605 -15.693 1.00 49.81 204 PRO A C 1
ATOM 1644 O O . PRO A 1 204 ? 35.062 -4.392 -15.803 1.00 49.81 204 PRO A O 1
ATOM 1647 N N . HIS A 1 205 ? 33.384 -5.387 -14.715 1.00 50.31 205 HIS A N 1
ATOM 1648 C CA . HIS A 1 205 ? 34.195 -5.922 -13.612 1.00 50.31 205 HIS A CA 1
ATOM 1649 C C . HIS A 1 205 ? 34.087 -7.441 -13.426 1.00 50.31 205 HIS A C 1
ATOM 1651 O O . HIS A 1 205 ? 34.220 -7.934 -12.311 1.00 50.31 205 HIS A O 1
ATOM 1657 N N . ILE A 1 206 ? 33.878 -8.196 -14.505 1.00 45.94 206 ILE A N 1
ATOM 1658 C CA . ILE A 1 206 ? 34.087 -9.648 -14.479 1.00 45.94 206 ILE A CA 1
ATOM 1659 C C . ILE A 1 206 ? 35.295 -9.964 -15.369 1.00 45.94 206 ILE A C 1
ATOM 1661 O O . ILE A 1 206 ? 35.153 -10.161 -16.575 1.00 45.94 206 ILE A O 1
ATOM 1665 N N . VAL A 1 207 ? 36.479 -9.946 -14.747 1.00 35.06 207 VAL A N 1
ATOM 1666 C CA . VAL A 1 207 ? 37.697 -10.652 -15.181 1.00 35.06 207 VAL A CA 1
ATOM 1667 C C . VAL A 1 207 ? 38.047 -11.635 -14.078 1.00 35.06 207 VAL A C 1
ATOM 1669 O O . VAL A 1 207 ? 38.039 -11.194 -12.907 1.00 35.06 207 VAL A O 1
#

pLDDT: mean 90.55, std 11.53, range [35.06, 98.75]

InterPro domains:
  IPR016024 Armadillo-type fold [SSF48371] (4-193)
  IPR026791 Dedicator of cytokinesis [PTHR45653] (5-205)
  IPR056372 Dedicator of cytokinesis, TPR repeats region [PF23554] (2-206)

Organism: Mustela putorius furo (NCBI:txid9669)

Radius of gyration: 19.06 Å; chains: 1; bounding box: 62×54×49 Å

Foldseek 3Di:
DVVVVLVVLLVCLVCVLVVLLVVLVVVVVCCVVPNDDPCLVVVQVVVLVVLVVLLVVQLDDCVVRVSNVLSCLVRVLSNLQSCVVSYPLLVVLVSVLSNLVSHDLPPPLLSSLVSLLSNLVHVSCLEPSSCVSNLVSLLVSLLQLLDPPNPDRDVVSSVSNVVSNVVSLPDPNSPHCPVSVVSNCVRPVVSVVVVVVVVVVVDPPDD